Protein AF-A0AAD7Z7R5-F1 (afdb_monomer)

pLDDT: mean 92.64, std 4.59, range [73.12, 98.31]

Nearest PDB structures (foldseek):
  2frx-assembly2_B  TM=9.254E-01  e=7.261E-11  Escherichia coli
  5w7k-assembly2_B  TM=8.019E-01  e=1.483E-04  Penicillium oxalicum
  7vs4-assembly1_A  TM=6.574E-01  e=4.581E-05  Aquipseudomonas alcaligenes
  7vru-assembly1_A  TM=6.447E-01  e=6.639E-05  Aquipseudomonas alcaligenes
  7vs4-assembly1_B  TM=6.130E-01  e=2.286E-04  Aquipseudomonas alcaligenes

InterPro domains:
  IPR001678 SAM-dependent methyltransferase RsmB-F/NOP2-type domain [PS51686] (1-252)
  IPR018314 RsmB/NOL1/NOP2-like, conserved site [PS01153] (92-103)
  IPR023267 RNA (C5-cytosine) methyltransferase [PR02008] (11-21)
  IPR023267 RNA (C5-cytosine) methyltransferase [PR02008] (93-105)
  IPR023267 RNA (C5-cytosine) methyltransferase [PR02008] (143-159)
  IPR023267 RNA (C5-cytosine) methyltransferase [PR02008] (241-252)
  IPR023267 RNA (C5-cytosine) methyltransferase [PTHR22808] (1-251)
  IPR029063 S-adenosyl-L-methionine-dependent methyltransferase superfamily [G3DSA:3.40.50.150] (1-252)
  IPR029063 S-adenosyl-L-methionine-dependent methyltransferase superfamily [SSF53335] (1-251)
  IPR049560 SAM-dependent methyltransferase RsmB-F/NOP2-type, catalytic core [PF01189] (2-177)

Organism: Diploptera punctata (NCBI:txid6984)

Solvent-accessible surface area (backbone atoms only — not comparable to full-atom values): 14104 Å² total; per-residue (Å²): 121,77,79,70,46,34,65,41,36,32,37,30,44,41,26,58,81,26,69,66,53,50,52,57,51,53,41,28,51,69,54,84,96,53,84,51,83,19,36,39,39,36,19,20,68,47,66,73,44,42,52,46,30,52,56,55,48,60,74,69,69,59,90,44,63,45,82,46,75,40,55,43,56,72,55,76,86,48,76,42,70,44,96,87,69,48,80,39,77,59,57,22,43,30,32,37,36,47,42,86,56,72,35,69,19,33,36,92,84,40,60,69,48,66,81,67,63,54,48,48,58,36,41,63,36,26,64,55,46,37,36,27,50,50,41,47,56,71,40,39,37,93,92,40,44,73,47,73,35,34,39,29,74,52,53,48,63,40,52,23,32,52,50,45,49,48,61,77,43,76,67,80,56,79,77,68,82,51,71,90,69,44,84,88,67,70,64,45,64,30,63,60,71,69,60,53,45,43,75,87,70,52,63,42,96,48,66,88,75,50,54,76,91,44,48,84,51,54,51,74,68,47,51,54,56,54,74,68,52,31,58,76,57,43,38,54,57,41,55,32,33,52,32,89,75,75,80,51,59,19,31,55

Structure (mmCIF, N/CA/C/O backbone):
data_AF-A0AAD7Z7R5-F1
#
_entry.id   AF-A0AAD7Z7R5-F1
#
loop_
_atom_site.group_PDB
_atom_site.id
_atom_site.type_symbol
_atom_site.label_atom_id
_atom_site.label_alt_id
_atom_site.label_comp_id
_atom_site.label_asym_id
_atom_site.label_entity_id
_atom_site.label_seq_id
_atom_site.pdbx_PDB_ins_code
_atom_site.Cartn_x
_atom_site.Cartn_y
_atom_site.Cartn_z
_atom_site.occupancy
_atom_site.B_iso_or_equiv
_atom_site.auth_seq_id
_atom_site.auth_comp_id
_atom_site.auth_asym_id
_atom_site.auth_atom_id
_atom_site.pdbx_PDB_model_num
ATOM 1 N N . MET A 1 1 ? -13.741 -5.100 2.511 1.00 82.88 1 MET A N 1
ATOM 2 C CA . MET A 1 1 ? -12.326 -5.525 2.420 1.00 82.88 1 MET A CA 1
ATOM 3 C C . MET A 1 1 ? -11.652 -5.637 3.790 1.00 82.88 1 MET A C 1
ATOM 5 O O . MET A 1 1 ? -11.378 -6.759 4.200 1.00 82.88 1 MET A O 1
ATOM 9 N N . LEU A 1 2 ? -11.407 -4.542 4.533 1.00 87.38 2 LEU A N 1
ATOM 10 C CA . LEU A 1 2 ? -10.751 -4.640 5.854 1.00 87.38 2 LEU A CA 1
ATOM 11 C C . LEU A 1 2 ? -11.601 -5.356 6.918 1.00 87.38 2 LEU A C 1
ATOM 13 O O . LEU A 1 2 ? -11.023 -5.992 7.788 1.00 87.38 2 LEU A O 1
ATOM 17 N N . ASP A 1 3 ? -12.939 -5.325 6.833 1.00 91.19 3 ASP A N 1
ATOM 18 C CA . ASP A 1 3 ? -13.851 -5.999 7.784 1.00 91.19 3 ASP A CA 1
ATOM 19 C C . ASP A 1 3 ? -13.481 -5.696 9.249 1.00 91.19 3 ASP A C 1
ATOM 21 O O . ASP A 1 3 ? -12.996 -6.544 10.010 1.00 91.19 3 ASP A O 1
ATOM 25 N N . ILE A 1 4 ? -13.606 -4.414 9.590 1.00 93.69 4 ILE A N 1
ATOM 26 C CA . ILE A 1 4 ? -13.257 -3.858 10.896 1.00 93.69 4 ILE A CA 1
ATOM 27 C C . ILE A 1 4 ? -14.379 -4.178 11.882 1.00 93.69 4 ILE A C 1
ATOM 29 O O . ILE A 1 4 ? -15.554 -4.185 11.520 1.00 93.69 4 ILE A O 1
ATOM 33 N N . LYS A 1 5 ? -13.996 -4.474 13.124 1.00 94.00 5 LYS A N 1
ATOM 34 C CA . LYS A 1 5 ? -14.892 -4.763 14.242 1.00 94.00 5 LYS A CA 1
ATOM 35 C C . LYS A 1 5 ? -14.519 -3.847 15.405 1.00 94.00 5 LYS A C 1
ATOM 37 O O . LYS A 1 5 ? -13.335 -3.525 15.515 1.00 94.00 5 LYS A O 1
ATOM 42 N N . PRO A 1 6 ? -15.456 -3.501 16.304 1.00 93.00 6 PRO A N 1
ATOM 43 C CA . PRO A 1 6 ? -15.219 -2.534 17.384 1.00 93.00 6 PRO A CA 1
ATOM 44 C C . PRO A 1 6 ? -14.038 -2.843 18.315 1.00 93.00 6 PRO A C 1
ATOM 46 O O . PRO A 1 6 ? -13.513 -1.945 18.962 1.00 93.00 6 PRO A O 1
ATOM 49 N N . HIS A 1 7 ? -13.597 -4.101 18.393 1.00 93.44 7 HIS A N 1
ATOM 50 C CA . HIS A 1 7 ? -12.478 -4.526 19.236 1.00 93.44 7 HIS A CA 1
ATOM 51 C C . HIS A 1 7 ? -11.120 -4.561 18.521 1.00 93.44 7 HIS A C 1
ATOM 53 O O . HIS A 1 7 ? -10.107 -4.805 19.173 1.00 93.44 7 HIS A O 1
ATOM 59 N N . HIS A 1 8 ? -11.077 -4.350 17.202 1.00 96.56 8 HIS A N 1
ATOM 60 C CA . HIS A 1 8 ? -9.831 -4.432 16.446 1.00 96.56 8 HIS A CA 1
ATOM 61 C C . HIS A 1 8 ? -8.908 -3.250 16.737 1.00 96.56 8 HIS A C 1
ATOM 63 O O . HIS A 1 8 ? -9.323 -2.091 16.779 1.00 96.56 8 HIS A O 1
ATOM 69 N N . LYS A 1 9 ? -7.616 -3.556 16.831 1.00 96.88 9 LYS A N 1
ATOM 70 C CA . LYS A 1 9 ? -6.535 -2.574 16.772 1.00 96.88 9 LYS A CA 1
ATOM 71 C C . LYS A 1 9 ? -6.183 -2.339 15.310 1.00 96.88 9 LYS A C 1
ATOM 73 O O . LYS A 1 9 ? -5.760 -3.272 14.621 1.00 96.88 9 LYS A O 1
ATOM 78 N N . VAL A 1 10 ? -6.362 -1.112 14.838 1.00 97.75 10 VAL A N 1
ATOM 79 C CA . VAL A 1 10 ? -6.183 -0.741 13.431 1.00 97.75 10 VAL A CA 1
ATOM 80 C C . VAL A 1 10 ? -5.002 0.213 13.288 1.00 97.75 10 VAL A C 1
ATOM 82 O O . VAL A 1 10 ? -4.867 1.152 14.068 1.00 97.75 10 VAL A O 1
ATOM 85 N N . LEU A 1 11 ? -4.155 -0.013 12.289 1.00 97.81 11 LEU A N 1
ATOM 86 C CA . LEU A 1 11 ? -3.058 0.884 11.926 1.00 97.81 11 LEU A CA 1
ATOM 87 C C . LEU A 1 11 ? -3.268 1.418 10.513 1.00 97.81 11 LEU A C 1
ATOM 89 O O . LEU A 1 11 ? -3.388 0.640 9.573 1.00 97.81 11 LEU A O 1
ATOM 93 N N . ASP A 1 12 ? -3.277 2.735 10.368 1.00 97.38 12 ASP A N 1
ATOM 94 C CA . ASP A 1 12 ? -3.247 3.439 9.093 1.00 97.38 12 ASP A CA 1
ATOM 95 C C . ASP A 1 12 ? -1.845 4.031 8.902 1.00 97.38 12 ASP A C 1
ATOM 97 O O . ASP A 1 12 ? -1.445 4.957 9.611 1.00 97.38 12 ASP A O 1
ATOM 101 N N . MET A 1 13 ? -1.065 3.433 7.998 1.00 96.88 13 MET A N 1
ATOM 102 C CA . MET A 1 13 ? 0.367 3.720 7.842 1.00 96.88 13 MET A CA 1
ATOM 103 C C . MET A 1 13 ? 0.636 5.104 7.238 1.00 96.88 13 MET A C 1
ATOM 105 O O . MET A 1 13 ? 1.703 5.675 7.476 1.00 96.88 13 MET A O 1
ATOM 109 N N . CYS A 1 14 ? -0.290 5.608 6.419 1.00 94.75 14 CYS A N 1
ATOM 110 C CA . CYS A 1 14 ? -0.151 6.820 5.607 1.00 94.75 14 CYS A CA 1
ATOM 111 C C . CYS A 1 14 ? -1.511 7.534 5.534 1.00 94.75 14 CYS A C 1
ATOM 113 O O . CYS A 1 14 ? -2.183 7.552 4.507 1.00 94.75 14 CYS A O 1
ATOM 115 N N . ALA A 1 15 ? -1.932 8.085 6.666 1.00 91.12 15 ALA A N 1
ATOM 116 C CA . ALA A 1 15 ? -3.321 8.417 6.941 1.00 91.12 15 ALA A CA 1
ATOM 117 C C . ALA A 1 15 ? -3.831 9.700 6.269 1.00 91.12 15 ALA A C 1
ATOM 119 O O . ALA A 1 15 ? -5.029 9.823 5.990 1.00 91.12 15 ALA A O 1
ATOM 120 N N . ALA A 1 16 ? -2.988 10.712 6.035 1.00 83.62 16 ALA A N 1
ATOM 121 C CA . ALA A 1 16 ? -3.506 12.000 5.587 1.00 83.62 16 ALA A CA 1
ATOM 122 C C . ALA A 1 16 ? -3.958 11.959 4.116 1.00 83.62 16 ALA A C 1
ATOM 124 O O . ALA A 1 16 ? -3.288 11.346 3.287 1.00 83.62 16 ALA A O 1
ATOM 125 N N . PRO A 1 17 ? -5.049 12.659 3.748 1.00 80.31 17 PRO A N 1
ATOM 126 C CA . PRO A 1 17 ? -5.736 13.718 4.503 1.00 80.31 17 PRO A CA 1
ATOM 127 C C . PRO A 1 17 ? -6.739 13.245 5.575 1.00 80.31 17 PRO A C 1
ATOM 129 O O . PRO A 1 17 ? -7.369 14.088 6.212 1.00 80.31 17 PRO A O 1
ATOM 132 N N . GLY A 1 18 ? -6.898 11.934 5.790 1.00 85.06 18 GLY A N 1
ATOM 133 C CA . GLY A 1 18 ? -7.684 11.362 6.892 1.00 85.06 18 GLY A CA 1
ATOM 134 C C . GLY A 1 18 ? -9.059 10.833 6.518 1.00 85.06 18 GLY A C 1
ATOM 135 O O . GLY A 1 18 ? -9.787 10.384 7.396 1.00 85.06 18 GLY A O 1
ATOM 136 N N . SER A 1 19 ? -9.447 10.867 5.241 1.00 88.56 19 SER A N 1
ATOM 137 C CA . SER A 1 19 ? -10.763 10.371 4.817 1.00 88.56 19 SER A CA 1
ATOM 138 C C . SER A 1 19 ? -10.916 8.866 5.037 1.00 88.56 19 SER A C 1
ATOM 140 O O . SER A 1 19 ? -11.959 8.425 5.511 1.00 88.56 19 SER A O 1
ATOM 142 N N . LYS A 1 20 ? -9.871 8.081 4.748 1.00 92.25 20 LYS A N 1
ATOM 143 C CA . LYS A 1 20 ? -9.867 6.640 5.028 1.00 92.25 20 LYS A CA 1
ATOM 144 C C . LYS A 1 20 ? -9.863 6.392 6.530 1.00 92.25 20 LYS A C 1
ATOM 146 O O . LYS A 1 20 ? -10.706 5.647 7.008 1.00 92.25 20 LYS A O 1
ATOM 151 N N . THR A 1 21 ? -9.014 7.094 7.280 1.00 92.31 21 THR A N 1
ATOM 152 C CA . THR A 1 21 ? -8.982 7.033 8.747 1.00 92.31 21 THR A CA 1
ATOM 153 C C . THR A 1 21 ? -10.347 7.320 9.377 1.00 92.31 21 THR A C 1
ATOM 155 O O . THR A 1 21 ? -10.758 6.608 10.289 1.00 92.31 21 THR A O 1
ATOM 158 N N . ALA A 1 22 ? -11.082 8.316 8.871 1.00 91.62 22 ALA A N 1
ATOM 159 C CA . ALA A 1 22 ? -12.435 8.625 9.324 1.00 91.62 22 ALA A CA 1
ATOM 160 C C . ALA A 1 22 ? -13.391 7.441 9.118 1.00 91.62 22 ALA A C 1
ATOM 162 O O . ALA A 1 22 ? -14.076 7.049 10.058 1.00 91.62 22 ALA A O 1
ATOM 163 N N . GLN A 1 23 ? -13.356 6.805 7.943 1.00 92.25 23 GLN A N 1
ATOM 164 C CA . GLN A 1 23 ? -14.133 5.589 7.680 1.00 92.25 23 GLN A CA 1
ATOM 165 C C . GLN A 1 23 ? -13.733 4.438 8.616 1.00 92.25 23 GLN A C 1
ATOM 167 O O . GLN A 1 23 ? -14.600 3.723 9.109 1.00 92.25 23 GLN A O 1
ATOM 172 N N . LEU A 1 24 ? -12.435 4.256 8.910 1.00 93.19 24 LEU A N 1
ATOM 173 C CA . LEU A 1 24 ? -11.977 3.235 9.870 1.00 93.19 24 LEU A CA 1
ATOM 174 C C . LEU A 1 24 ? -12.601 3.456 11.257 1.00 93.19 24 LEU A C 1
ATOM 176 O O . LEU A 1 24 ? -13.024 2.495 11.899 1.00 93.19 24 LEU A O 1
ATOM 180 N N . ILE A 1 25 ? -12.674 4.714 11.702 1.00 92.06 25 ILE A N 1
ATOM 181 C CA . ILE A 1 25 ? -13.286 5.095 12.980 1.00 92.06 25 ILE A CA 1
ATOM 182 C C . ILE A 1 25 ? -14.794 4.846 12.945 1.00 92.06 25 ILE A C 1
ATOM 184 O O . ILE A 1 25 ? -15.315 4.234 13.871 1.00 92.06 25 ILE A O 1
ATOM 188 N N . GLU A 1 26 ? -15.488 5.243 11.878 1.00 90.94 26 GLU A N 1
ATOM 189 C CA . GLU A 1 26 ? -16.921 4.960 11.708 1.00 90.94 26 GLU A CA 1
ATOM 190 C C . GLU A 1 26 ? -17.216 3.456 11.821 1.00 90.94 26 GLU A C 1
ATOM 192 O O . GLU A 1 26 ? -18.130 3.059 12.540 1.00 90.94 26 GLU A O 1
ATOM 197 N N . PHE A 1 27 ? -16.39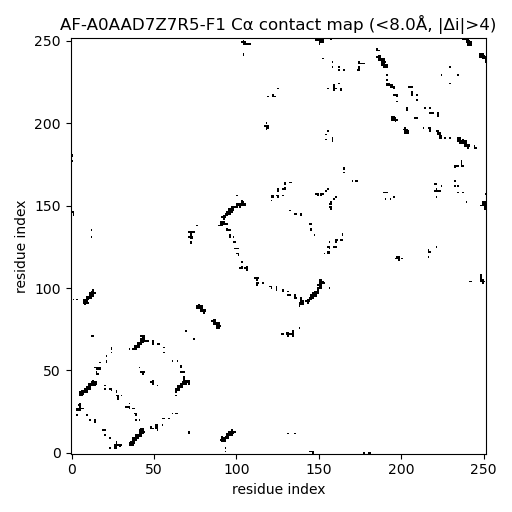0 2.597 11.210 1.00 91.69 27 PHE A N 1
ATOM 198 C CA . PHE A 1 27 ? -16.544 1.145 11.342 1.00 91.69 27 PHE A CA 1
ATOM 199 C C . PHE A 1 27 ? -16.256 0.614 12.755 1.00 91.69 27 PHE A C 1
ATOM 201 O O . PHE A 1 27 ? -16.856 -0.384 13.156 1.00 91.69 27 PHE A O 1
ATOM 208 N N . LEU A 1 28 ? -15.356 1.242 13.522 1.00 91.56 28 LEU A N 1
ATOM 209 C CA . LEU A 1 28 ? -15.145 0.877 14.930 1.00 91.56 28 LEU A CA 1
ATOM 210 C C . LEU A 1 28 ? -16.359 1.220 15.799 1.00 91.56 28 LEU A C 1
ATOM 212 O O . LEU A 1 28 ? -16.647 0.482 16.736 1.00 91.56 28 LEU A O 1
ATOM 216 N N . HIS A 1 29 ? -17.075 2.298 15.475 1.00 89.19 29 HIS A N 1
ATOM 217 C CA . HIS A 1 29 ? -18.283 2.753 16.178 1.00 89.19 29 HIS A CA 1
ATOM 218 C C . HIS A 1 29 ? -19.580 2.138 15.631 1.00 89.19 29 HIS A C 1
ATOM 220 O O . HIS A 1 29 ? -20.660 2.632 15.923 1.00 89.19 29 HIS A O 1
ATOM 226 N N . ALA A 1 30 ? -19.505 1.045 14.866 1.00 86.06 30 ALA A N 1
ATOM 227 C CA . ALA A 1 30 ? -20.688 0.412 14.275 1.00 86.06 30 ALA A CA 1
ATOM 228 C C . ALA A 1 30 ? -21.712 -0.125 15.305 1.00 86.06 30 ALA A C 1
ATOM 230 O O . ALA A 1 30 ? -22.846 -0.420 14.934 1.00 86.06 30 ALA A O 1
ATOM 231 N N . GLU A 1 31 ? -21.327 -0.285 16.577 1.00 83.69 31 GLU A N 1
ATOM 232 C CA . GLU A 1 31 ? -22.229 -0.654 17.674 1.00 83.69 31 GLU A CA 1
ATOM 233 C C . GLU A 1 31 ? -22.668 0.591 18.460 1.00 83.69 31 GLU A C 1
ATOM 235 O O . GLU A 1 31 ? -21.895 1.153 19.238 1.00 83.69 31 GLU A O 1
ATOM 240 N N . ASP A 1 32 ? -23.929 0.997 18.288 1.00 73.81 32 ASP A N 1
ATOM 241 C CA . ASP A 1 32 ? -24.483 2.186 18.941 1.00 73.81 32 ASP A CA 1
ATOM 242 C C . ASP A 1 32 ? -24.435 2.105 20.478 1.00 73.81 32 ASP A C 1
ATOM 244 O O . ASP A 1 32 ? -24.819 1.113 21.106 1.00 73.81 32 ASP A O 1
ATOM 248 N N . GLY A 1 33 ? -24.006 3.207 21.101 1.00 73.12 33 GLY A N 1
ATOM 249 C CA . GLY A 1 33 ? -24.089 3.415 22.550 1.00 73.12 33 GLY A CA 1
ATOM 250 C C . GLY A 1 33 ? -22.979 2.771 23.386 1.00 73.12 33 GLY A C 1
ATOM 251 O O . GLY A 1 33 ? -23.017 2.881 24.614 1.00 73.12 33 GLY A O 1
ATOM 252 N N . LYS A 1 34 ? -21.977 2.134 22.766 1.00 80.69 34 LYS A N 1
ATOM 253 C CA . LYS A 1 34 ? -20.799 1.599 23.467 1.00 80.69 34 LYS A CA 1
ATOM 254 C C . LYS A 1 34 ? -19.521 2.245 22.958 1.00 80.69 34 LYS A C 1
ATOM 256 O O . LYS A 1 34 ? -19.324 2.400 21.761 1.00 80.69 34 LYS A O 1
ATOM 261 N N . VAL A 1 35 ? -18.619 2.575 23.880 1.00 83.38 35 VAL A N 1
ATOM 262 C CA . VAL A 1 35 ? -17.261 2.982 23.511 1.00 83.38 35 VAL A CA 1
ATOM 263 C C . VAL A 1 35 ? -16.519 1.741 22.994 1.00 83.38 35 VAL A C 1
ATOM 265 O O . VAL A 1 35 ? -16.455 0.747 23.724 1.00 83.38 35 VAL A O 1
ATOM 268 N N . PRO A 1 36 ? -15.969 1.763 21.766 1.00 88.50 36 PRO A N 1
ATOM 269 C CA . PRO A 1 36 ? -15.203 0.648 21.223 1.00 88.50 36 PRO A CA 1
ATOM 270 C C . PRO A 1 36 ? -13.994 0.320 22.101 1.00 88.50 36 PRO A C 1
ATOM 272 O O . PRO A 1 36 ? -13.333 1.214 22.629 1.00 88.50 36 PRO A O 1
ATOM 275 N N . THR A 1 37 ? -13.675 -0.967 22.235 1.00 91.00 37 THR A N 1
ATOM 276 C CA . THR A 1 37 ? -12.460 -1.411 22.941 1.00 91.00 37 THR A CA 1
ATOM 277 C C . THR A 1 37 ? -11.214 -1.335 22.058 1.00 91.00 37 THR A C 1
ATOM 279 O O . THR A 1 37 ? -10.095 -1.373 22.565 1.00 91.00 37 THR A O 1
ATOM 282 N N . GLY A 1 38 ? -11.404 -1.283 20.739 1.00 93.75 38 GLY A N 1
ATOM 283 C CA . GLY A 1 38 ? -10.358 -1.086 19.746 1.00 93.75 38 GLY A CA 1
ATOM 284 C C . GLY A 1 38 ? -10.010 0.387 19.538 1.00 93.75 38 GLY A C 1
ATOM 285 O O . GLY A 1 38 ? -10.627 1.294 20.098 1.00 93.75 38 GLY A O 1
ATOM 286 N N . PHE A 1 39 ? -9.004 0.625 18.703 1.00 94.94 39 PHE A N 1
ATOM 287 C CA . PHE A 1 39 ? -8.534 1.966 18.364 1.00 94.94 39 PHE A CA 1
ATOM 288 C C . PHE A 1 39 ? -7.870 1.992 16.988 1.00 94.94 39 PHE A C 1
ATOM 290 O O . PHE A 1 39 ? -7.446 0.957 16.469 1.00 94.94 39 PHE A O 1
ATOM 297 N N . VAL A 1 40 ? -7.749 3.193 16.421 1.00 96.56 40 VAL A N 1
ATOM 298 C CA . VAL A 1 40 ? -6.988 3.471 15.200 1.00 96.56 40 VAL A CA 1
ATOM 299 C C . VAL A 1 40 ? -5.728 4.248 15.557 1.00 96.56 40 VAL A C 1
ATOM 301 O O . VAL A 1 40 ? -5.808 5.301 16.187 1.00 96.56 40 VAL A O 1
ATOM 304 N N . ILE A 1 41 ? -4.567 3.768 15.117 1.00 96.38 41 ILE A N 1
ATOM 305 C CA . ILE A 1 41 ? -3.357 4.590 15.031 1.00 96.38 41 ILE A CA 1
ATOM 306 C C . ILE A 1 41 ? -3.251 5.121 13.608 1.00 96.38 41 ILE A C 1
ATOM 308 O O . ILE A 1 41 ? -3.132 4.343 12.667 1.00 96.38 41 ILE A O 1
ATOM 312 N N . ALA A 1 42 ? -3.304 6.439 13.460 1.00 96.38 42 ALA A N 1
ATOM 313 C CA . ALA A 1 42 ? -3.185 7.147 12.197 1.00 96.38 42 ALA A CA 1
ATOM 314 C C . ALA A 1 42 ? -1.804 7.796 12.096 1.00 96.38 42 ALA A C 1
ATOM 316 O O . ALA A 1 42 ? -1.482 8.709 12.859 1.00 96.38 42 ALA A O 1
ATOM 317 N N . ASN A 1 43 ? -0.989 7.324 11.160 1.00 96.31 43 ASN A N 1
ATOM 318 C CA . ASN A 1 43 ? 0.379 7.782 10.978 1.00 96.31 43 ASN A CA 1
ATOM 319 C C . ASN A 1 43 ? 0.536 8.591 9.692 1.00 96.31 43 ASN A C 1
ATOM 321 O O . ASN A 1 43 ? 0.033 8.194 8.646 1.00 96.31 43 ASN A O 1
ATOM 325 N N . ASP A 1 44 ? 1.292 9.682 9.740 1.00 94.88 44 ASP A N 1
ATOM 326 C CA . ASP A 1 44 ? 1.776 10.356 8.533 1.00 94.88 44 ASP A CA 1
ATOM 327 C C . ASP A 1 44 ? 3.204 10.864 8.749 1.00 94.88 44 ASP A C 1
ATOM 329 O O . ASP A 1 44 ? 3.593 11.181 9.871 1.00 94.88 44 ASP A O 1
ATOM 333 N N . VAL A 1 45 ? 4.001 10.939 7.686 1.00 94.44 45 VAL A N 1
ATOM 334 C CA . VAL A 1 45 ? 5.385 11.430 7.771 1.00 94.44 45 VAL A CA 1
ATOM 335 C C . VAL A 1 45 ? 5.440 12.959 7.827 1.00 94.44 45 VAL A C 1
ATOM 337 O O . VAL A 1 45 ? 6.353 13.530 8.423 1.00 94.44 45 VAL A O 1
ATOM 340 N N . ASP A 1 46 ? 4.445 13.641 7.257 1.00 92.62 46 ASP A N 1
ATOM 341 C CA . ASP A 1 46 ? 4.394 15.098 7.194 1.00 92.62 46 ASP A CA 1
ATOM 342 C C . ASP A 1 46 ? 3.626 15.669 8.393 1.00 92.62 46 ASP A C 1
ATOM 344 O O . ASP A 1 46 ? 2.433 15.429 8.595 1.00 92.62 46 ASP A O 1
ATOM 348 N N . ASN A 1 47 ? 4.322 16.488 9.177 1.00 91.38 47 ASN A N 1
ATOM 349 C CA . ASN A 1 47 ? 3.780 17.093 10.385 1.00 91.38 47 ASN A CA 1
ATOM 350 C C . ASN A 1 47 ? 2.579 18.024 10.104 1.00 91.38 47 ASN A C 1
ATOM 352 O O . ASN A 1 47 ? 1.591 18.003 10.841 1.00 91.38 47 ASN A O 1
ATOM 356 N N . ASN A 1 48 ? 2.604 18.780 8.999 1.00 89.75 48 ASN A N 1
ATOM 357 C CA . ASN A 1 48 ? 1.488 19.639 8.585 1.00 89.75 48 ASN A CA 1
ATOM 358 C C . ASN A 1 48 ? 0.250 18.804 8.253 1.00 89.75 48 ASN A C 1
ATOM 360 O O . ASN A 1 48 ? -0.877 19.155 8.614 1.00 89.75 48 ASN A O 1
ATOM 364 N N . ARG A 1 49 ? 0.463 17.654 7.609 1.00 89.50 49 ARG A N 1
ATOM 365 C CA . ARG A 1 49 ? -0.602 16.697 7.296 1.00 89.50 49 ARG A CA 1
ATOM 366 C C . ARG A 1 49 ? -1.152 16.022 8.558 1.00 89.50 49 ARG A C 1
ATOM 368 O O . ARG A 1 49 ? -2.365 15.822 8.644 1.00 89.50 49 ARG A O 1
ATOM 375 N N . CYS A 1 50 ? -0.326 15.775 9.578 1.00 89.06 50 CYS A N 1
ATOM 376 C CA . CYS A 1 50 ? -0.801 15.338 10.897 1.00 89.06 50 CYS A CA 1
ATOM 377 C C . CYS A 1 50 ? -1.737 16.367 11.556 1.00 89.06 50 CYS A C 1
ATOM 379 O O . CYS A 1 50 ? -2.749 15.975 12.135 1.00 89.06 50 CYS A O 1
ATOM 381 N N . TYR A 1 51 ? -1.484 17.676 11.430 1.00 87.38 51 TYR A N 1
ATOM 382 C CA . TYR A 1 51 ? -2.426 18.688 11.940 1.00 87.38 51 TYR A CA 1
ATOM 383 C C . TYR A 1 51 ? -3.792 18.621 11.247 1.00 87.38 51 TYR A C 1
ATOM 385 O O . TYR A 1 51 ? -4.826 18.780 11.902 1.00 87.38 51 TYR A O 1
ATOM 393 N N . MET A 1 52 ? -3.820 18.327 9.942 1.00 87.44 52 MET A N 1
ATOM 394 C CA . MET A 1 52 ? -5.080 18.088 9.231 1.00 87.44 52 MET A CA 1
ATOM 395 C C . MET A 1 52 ? -5.813 16.863 9.791 1.00 87.44 52 MET A C 1
ATOM 397 O O . MET A 1 52 ? -7.022 16.939 10.015 1.00 87.44 52 MET A O 1
ATOM 401 N N . LEU A 1 53 ? -5.091 15.772 10.083 1.00 87.38 53 LEU A N 1
ATOM 402 C CA . LEU A 1 53 ? -5.655 14.586 10.741 1.00 87.38 53 LEU A CA 1
ATOM 403 C C . LEU A 1 53 ? -6.248 14.927 12.109 1.00 87.38 53 LEU A C 1
ATOM 405 O O . LEU A 1 53 ? -7.368 14.514 12.395 1.00 87.38 53 LEU A O 1
ATOM 409 N N . VAL A 1 54 ? -5.555 15.731 12.924 1.00 88.19 54 VAL A N 1
ATOM 410 C CA . VAL A 1 54 ? -6.060 16.185 14.234 1.00 88.19 54 VAL A CA 1
ATOM 411 C C . VAL A 1 54 ? -7.368 16.955 14.067 1.00 88.19 54 VAL A C 1
ATOM 413 O O . VAL A 1 54 ? -8.316 16.740 14.822 1.00 88.19 54 VAL A O 1
ATOM 416 N N . HIS A 1 55 ? -7.452 17.834 13.066 1.00 86.31 55 HIS A N 1
ATOM 417 C CA . HIS A 1 55 ? -8.676 18.581 12.794 1.00 86.31 55 HIS A CA 1
ATOM 418 C C . HIS A 1 55 ? -9.829 17.664 12.354 1.00 86.31 55 HIS A C 1
ATOM 420 O O . HIS A 1 55 ? -10.952 17.835 12.827 1.00 86.31 55 HIS A O 1
ATOM 426 N N . GLN A 1 56 ? -9.576 16.667 11.496 1.00 84.00 56 GLN A N 1
ATOM 427 C CA . GLN A 1 56 ? -10.610 15.695 11.111 1.00 84.00 56 GLN A CA 1
ATOM 428 C C . GLN A 1 56 ? -11.033 14.808 12.288 1.00 84.00 56 GLN A C 1
ATOM 430 O O . GLN A 1 56 ? -12.226 14.615 12.511 1.00 84.00 56 GLN A O 1
ATOM 435 N N . ALA A 1 57 ? -10.081 14.346 13.097 1.00 85.25 57 ALA A N 1
ATOM 436 C CA . ALA A 1 57 ? -10.341 13.546 14.289 1.00 85.25 57 ALA A CA 1
ATOM 437 C C . ALA A 1 57 ? -11.212 14.293 15.312 1.00 85.25 57 ALA A C 1
ATOM 439 O O . ALA A 1 57 ? -12.162 13.723 15.847 1.00 85.25 57 ALA A O 1
ATOM 440 N N . LYS A 1 58 ? -10.957 15.595 15.523 1.00 85.88 58 LYS A N 1
ATOM 441 C CA . LYS A 1 58 ? -11.786 16.453 16.388 1.00 85.88 58 LYS A CA 1
ATOM 442 C C . LYS A 1 58 ? -13.243 16.526 15.931 1.00 85.88 58 LYS A C 1
ATOM 444 O O . LYS A 1 58 ? -14.128 16.589 16.774 1.00 85.88 58 LYS A O 1
ATOM 449 N N . ARG A 1 59 ? -13.504 16.497 14.620 1.00 84.81 59 ARG A N 1
ATOM 450 C CA . ARG A 1 59 ? -14.875 16.527 14.077 1.00 84.81 59 ARG A CA 1
ATOM 451 C C . ARG A 1 59 ? -15.639 15.233 14.345 1.00 84.81 59 ARG A C 1
ATOM 453 O O . ARG A 1 59 ? -16.846 15.291 14.535 1.00 84.81 59 ARG A O 1
ATOM 460 N N . LEU A 1 60 ? -14.940 14.097 14.374 1.00 82.44 60 LEU A N 1
ATOM 461 C CA . LEU A 1 60 ? -15.519 12.789 14.703 1.00 82.44 60 LEU A CA 1
ATOM 462 C C . LEU A 1 60 ? -15.735 12.609 16.213 1.00 82.44 60 LEU A C 1
ATOM 464 O O . LEU A 1 60 ? -16.498 11.740 16.617 1.00 82.44 60 LEU A O 1
ATOM 468 N N . ASN A 1 61 ? -15.053 13.415 17.038 1.00 81.94 61 ASN A N 1
ATOM 469 C CA . ASN A 1 61 ? -15.116 13.402 18.503 1.00 81.94 61 ASN A CA 1
ATOM 470 C C . ASN A 1 61 ? -14.951 11.996 19.117 1.00 81.94 61 ASN A C 1
ATOM 472 O O . ASN A 1 61 ? -15.569 11.657 20.126 1.00 81.94 61 ASN A O 1
ATOM 476 N N . SER A 1 62 ? -14.123 11.163 18.480 1.00 81.94 62 SER A N 1
ATOM 477 C CA . SER A 1 62 ? -13.900 9.781 18.889 1.00 81.94 62 SER A CA 1
ATOM 478 C C . SER A 1 62 ? -12.721 9.674 19.861 1.00 81.94 62 SER A C 1
ATOM 480 O O . SER A 1 62 ? -11.638 10.165 19.537 1.00 81.94 62 SER A O 1
ATOM 482 N N . PRO A 1 63 ? -12.866 8.984 21.008 1.00 85.06 63 PRO A N 1
ATOM 483 C CA . PRO A 1 63 ? -11.751 8.734 21.922 1.00 85.06 63 PRO A CA 1
ATOM 484 C C . PRO A 1 63 ? -10.798 7.628 21.428 1.00 85.06 63 PRO A C 1
ATOM 486 O O . PRO A 1 63 ? -9.773 7.380 22.055 1.00 85.06 63 PRO A O 1
ATOM 489 N N . CYS A 1 64 ? -11.118 6.953 20.318 1.00 90.44 64 CYS A N 1
ATOM 490 C CA . CYS A 1 64 ? -10.440 5.739 19.853 1.00 90.44 64 CYS A CA 1
ATOM 491 C C . CYS A 1 64 ? -9.398 6.006 18.749 1.00 90.44 64 CYS A C 1
ATOM 493 O O . CYS A 1 64 ? -9.173 5.139 17.904 1.00 90.44 64 CYS A O 1
ATOM 495 N N . ILE A 1 65 ? -8.787 7.194 18.708 1.00 93.38 65 ILE A N 1
ATOM 496 C CA . ILE A 1 65 ? -7.786 7.563 17.695 1.00 93.38 65 ILE A CA 1
ATOM 497 C C . ILE A 1 65 ? -6.497 8.077 18.341 1.00 93.38 65 ILE A C 1
ATOM 499 O O . ILE A 1 65 ? -6.518 8.929 19.227 1.00 93.38 65 ILE A O 1
ATOM 503 N N . ILE A 1 66 ? -5.363 7.583 17.851 1.00 94.12 66 ILE A N 1
ATOM 504 C CA . ILE A 1 66 ? -4.021 8.066 18.178 1.00 94.12 66 ILE A CA 1
ATOM 505 C C . ILE A 1 66 ? -3.385 8.543 16.877 1.00 94.12 66 ILE A C 1
ATOM 507 O O . ILE A 1 66 ? -3.396 7.818 15.888 1.00 94.12 66 ILE A O 1
ATOM 511 N N . ILE A 1 67 ? -2.827 9.751 16.866 1.00 94.31 67 ILE A N 1
ATOM 512 C CA . ILE A 1 67 ? -2.133 10.293 15.694 1.00 94.31 67 ILE A CA 1
ATOM 513 C C . ILE A 1 67 ? -0.633 10.283 15.970 1.00 94.31 67 ILE A C 1
ATOM 515 O O . ILE A 1 67 ? -0.191 10.809 16.992 1.00 94.31 67 ILE A O 1
ATOM 519 N N . THR A 1 68 ? 0.144 9.699 15.061 1.00 95.38 68 THR A N 1
ATOM 520 C CA . THR A 1 68 ? 1.609 9.645 15.143 1.00 95.38 68 THR A CA 1
ATOM 521 C C . THR A 1 68 ? 2.251 10.305 13.930 1.00 95.38 68 THR A C 1
ATOM 523 O O . THR A 1 68 ? 1.670 10.340 12.845 1.00 95.38 68 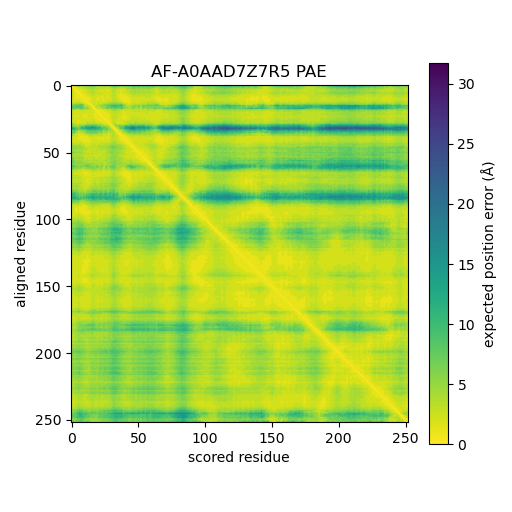THR A O 1
ATOM 526 N N . ASN A 1 69 ? 3.466 10.826 14.113 1.00 95.56 69 ASN A N 1
ATOM 527 C CA . ASN A 1 69 ? 4.258 11.413 13.038 1.00 95.56 69 ASN A CA 1
ATOM 528 C C . ASN A 1 69 ? 5.581 10.654 12.884 1.00 95.56 69 ASN A C 1
ATOM 530 O O . ASN A 1 69 ? 6.550 10.948 13.580 1.00 95.56 69 ASN A O 1
ATOM 534 N N . HIS A 1 70 ? 5.602 9.645 12.011 1.00 95.75 70 HIS A N 1
ATOM 535 C CA . HIS A 1 70 ? 6.776 8.809 11.753 1.00 95.75 70 HIS A CA 1
ATOM 536 C C . HIS A 1 70 ? 6.855 8.373 10.286 1.00 95.75 70 HIS A C 1
ATOM 538 O O . HIS A 1 70 ? 5.839 8.238 9.602 1.00 95.75 70 HIS A O 1
ATOM 544 N N . ASP A 1 71 ? 8.071 8.084 9.813 1.00 96.25 71 ASP A N 1
ATOM 545 C CA . ASP A 1 71 ? 8.266 7.390 8.540 1.00 96.25 71 ASP A CA 1
ATOM 546 C C . ASP A 1 71 ? 7.722 5.957 8.645 1.00 96.25 71 ASP A C 1
ATOM 548 O O . ASP A 1 71 ? 8.231 5.119 9.395 1.00 96.25 71 ASP A O 1
ATOM 552 N N . ALA A 1 72 ? 6.680 5.684 7.861 1.00 96.25 72 ALA A N 1
ATOM 553 C CA . ALA A 1 72 ? 5.983 4.408 7.804 1.00 96.25 72 ALA A CA 1
ATOM 554 C C . ALA A 1 72 ? 6.902 3.228 7.429 1.00 96.25 72 ALA A C 1
ATOM 556 O O . ALA A 1 72 ? 6.658 2.099 7.852 1.00 96.25 72 ALA A O 1
ATOM 557 N N . ALA A 1 73 ? 7.980 3.466 6.673 1.00 96.69 73 ALA A N 1
ATOM 558 C CA . ALA A 1 73 ? 8.917 2.415 6.274 1.00 96.69 73 ALA A CA 1
ATOM 559 C C . ALA A 1 73 ? 9.811 1.920 7.421 1.00 96.69 73 ALA A C 1
ATOM 561 O O . ALA A 1 73 ? 10.354 0.819 7.334 1.00 96.69 73 ALA A O 1
ATOM 562 N N . VAL A 1 74 ? 9.969 2.719 8.479 1.00 96.00 74 VAL A N 1
ATOM 563 C CA . VAL A 1 74 ? 10.828 2.421 9.641 1.00 96.00 74 VAL A CA 1
ATOM 564 C C . VAL A 1 74 ? 10.101 2.661 10.968 1.00 96.00 74 VAL A C 1
ATOM 566 O O . VAL A 1 74 ? 10.726 2.893 12.002 1.00 96.00 74 VAL A O 1
ATOM 569 N N . MET A 1 75 ? 8.768 2.600 10.949 1.00 94.81 75 MET A N 1
ATOM 570 C CA . MET A 1 75 ? 7.923 2.872 12.110 1.00 94.81 75 MET A CA 1
ATOM 571 C C . MET A 1 75 ? 8.289 1.944 13.279 1.00 94.81 75 MET A C 1
ATOM 573 O O . MET A 1 75 ? 8.329 0.731 13.076 1.00 94.81 75 MET A O 1
ATOM 577 N N . PRO A 1 76 ? 8.556 2.444 14.497 1.00 94.06 76 PRO A N 1
ATOM 578 C CA . PRO A 1 76 ? 9.010 1.602 15.603 1.00 94.06 76 PRO A CA 1
ATOM 579 C C . PRO A 1 76 ? 7.940 0.600 16.056 1.00 94.06 76 PRO A C 1
ATOM 581 O O . PRO A 1 76 ? 6.751 0.743 15.775 1.00 94.06 76 PRO A O 1
ATOM 584 N N . ASN A 1 77 ? 8.366 -0.450 16.762 1.00 93.19 77 ASN A N 1
ATOM 585 C CA . ASN A 1 77 ? 7.425 -1.338 17.440 1.00 93.19 77 ASN A CA 1
ATOM 586 C C . ASN A 1 77 ? 6.786 -0.596 18.618 1.00 93.19 77 ASN A C 1
ATOM 588 O O . ASN A 1 77 ? 7.485 0.051 19.395 1.00 93.19 77 ASN A O 1
ATOM 592 N N . PHE A 1 78 ? 5.478 -0.749 18.782 1.00 91.88 78 PHE A N 1
ATOM 593 C CA . PHE A 1 78 ? 4.780 -0.288 19.975 1.00 91.88 78 PHE A CA 1
ATOM 594 C C . PHE A 1 78 ? 4.878 -1.355 21.064 1.00 91.88 78 PHE A C 1
ATOM 596 O O . PHE A 1 78 ? 4.728 -2.547 20.785 1.00 91.88 78 PHE A O 1
ATOM 603 N N . THR A 1 79 ? 5.119 -0.938 22.300 1.00 91.44 79 THR A N 1
ATOM 604 C CA . THR A 1 79 ? 5.157 -1.821 23.467 1.00 91.44 79 THR A CA 1
ATOM 605 C C . THR A 1 79 ? 3.992 -1.502 24.390 1.00 91.44 79 THR A C 1
ATOM 607 O O . THR A 1 79 ? 3.649 -0.341 24.604 1.00 91.44 79 THR A O 1
ATOM 610 N N . VAL A 1 80 ? 3.355 -2.545 24.915 1.00 89.31 80 VAL A N 1
ATOM 611 C CA . VAL A 1 80 ? 2.258 -2.434 25.879 1.00 89.31 80 VAL A CA 1
ATOM 612 C C . VAL A 1 80 ? 2.560 -3.353 27.050 1.00 89.31 80 VAL A C 1
ATOM 614 O O . VAL A 1 80 ? 3.015 -4.483 26.868 1.00 89.31 80 VAL A O 1
ATOM 617 N N . THR A 1 81 ? 2.323 -2.859 28.258 1.00 90.25 81 THR A N 1
ATOM 618 C CA . THR A 1 81 ? 2.443 -3.651 29.480 1.00 90.25 81 THR A CA 1
ATOM 619 C C . THR A 1 81 ? 1.230 -4.564 29.597 1.00 90.25 81 THR A C 1
ATOM 621 O O . THR A 1 81 ? 0.098 -4.082 29.631 1.00 90.25 81 THR A O 1
ATOM 624 N N . ASP A 1 82 ? 1.465 -5.873 29.625 1.00 85.62 82 ASP A N 1
ATOM 625 C CA . ASP A 1 82 ? 0.398 -6.852 29.825 1.00 85.62 82 ASP A CA 1
ATOM 626 C C . ASP A 1 82 ? -0.073 -6.863 31.293 1.00 85.62 82 ASP A C 1
ATOM 628 O O . ASP A 1 82 ? 0.543 -6.244 32.166 1.00 85.62 82 ASP A O 1
ATOM 632 N N . LYS A 1 83 ? -1.160 -7.584 31.587 1.00 83.56 83 LYS A N 1
ATOM 633 C CA . LYS A 1 83 ? -1.734 -7.699 32.942 1.00 83.56 83 LYS A CA 1
ATOM 634 C C . LYS A 1 83 ? -0.733 -8.227 33.970 1.00 83.56 83 LYS A C 1
ATOM 636 O O . LYS A 1 83 ? -0.792 -7.827 35.129 1.00 83.56 83 LYS A O 1
ATOM 641 N N . ASP A 1 84 ? 0.206 -9.054 33.524 1.00 86.06 84 ASP A N 1
ATOM 642 C CA . ASP A 1 84 ? 1.257 -9.649 34.354 1.00 86.06 84 ASP A CA 1
ATOM 643 C C . ASP A 1 84 ? 2.466 -8.710 34.556 1.00 86.06 84 ASP A C 1
ATOM 645 O O . ASP A 1 84 ? 3.477 -9.094 35.140 1.00 86.06 84 ASP A O 1
ATOM 649 N N . GLY A 1 85 ? 2.394 -7.467 34.061 1.00 85.62 85 GLY A N 1
ATOM 650 C CA . GLY A 1 85 ? 3.457 -6.464 34.178 1.00 85.62 85 GLY A CA 1
ATOM 651 C C . GLY A 1 85 ? 4.598 -6.625 33.168 1.00 85.62 85 GLY A C 1
ATOM 652 O O . GLY A 1 85 ? 5.487 -5.775 33.107 1.00 85.62 85 GLY A O 1
ATOM 653 N N . SER A 1 86 ? 4.585 -7.680 32.348 1.00 89.38 86 SER A N 1
ATOM 654 C CA . SER A 1 86 ? 5.592 -7.907 31.311 1.00 89.38 86 SER A CA 1
ATOM 655 C C . SER A 1 86 ? 5.366 -7.014 30.084 1.00 89.38 86 SER A C 1
ATOM 657 O O . SER A 1 86 ? 4.223 -6.874 29.633 1.00 89.38 86 SER A O 1
ATOM 659 N N . PRO A 1 87 ? 6.427 -6.449 29.479 1.00 89.81 87 PRO A N 1
ATOM 660 C CA . PRO A 1 87 ? 6.306 -5.730 28.221 1.00 89.81 87 PRO A CA 1
ATOM 661 C C . PRO A 1 87 ? 6.028 -6.714 27.079 1.00 89.81 87 PRO A C 1
ATOM 663 O O . PRO A 1 87 ? 6.771 -7.671 26.866 1.00 89.81 87 PRO A O 1
ATOM 666 N N . SER A 1 88 ? 4.977 -6.446 26.314 1.00 90.69 88 SER A N 1
ATOM 667 C CA . SER A 1 88 ? 4.618 -7.189 25.108 1.00 90.69 88 SER A CA 1
ATOM 668 C C . SER A 1 88 ? 4.645 -6.265 23.892 1.00 90.69 88 SER A C 1
ATOM 670 O O . SER A 1 88 ? 4.441 -5.052 23.995 1.00 90.69 88 SER A O 1
ATOM 672 N N . MET A 1 89 ? 4.929 -6.823 22.716 1.00 92.38 89 MET A N 1
ATOM 673 C CA . MET A 1 89 ? 4.855 -6.068 21.468 1.00 92.38 89 MET A CA 1
ATOM 674 C C . MET A 1 89 ? 3.403 -5.949 21.012 1.00 92.38 89 MET A C 1
ATOM 676 O O . MET A 1 89 ? 2.735 -6.952 20.757 1.00 92.38 89 MET A O 1
ATOM 680 N N . LEU A 1 90 ? 2.936 -4.718 20.828 1.00 93.69 90 LEU A N 1
ATOM 681 C CA . LEU A 1 90 ? 1.629 -4.451 20.253 1.00 93.69 90 LEU A CA 1
ATOM 682 C C . LEU A 1 90 ? 1.647 -4.770 18.755 1.00 93.69 90 LEU A C 1
ATOM 684 O O . LEU A 1 90 ? 2.410 -4.199 17.974 1.00 93.69 90 LEU A O 1
ATOM 688 N N . LYS A 1 91 ? 0.759 -5.681 18.371 1.00 96.19 91 LYS A N 1
ATOM 689 C CA . LYS A 1 91 ? 0.428 -6.014 16.985 1.00 96.19 91 LYS A CA 1
ATOM 690 C C . LYS A 1 91 ? -1.000 -5.577 16.667 1.00 96.19 91 LYS A C 1
ATOM 692 O O . LYS A 1 91 ? -1.841 -5.505 17.573 1.00 96.19 91 LYS A O 1
ATOM 697 N N . PHE A 1 92 ? -1.262 -5.325 15.391 1.00 97.75 92 PHE A N 1
ATOM 698 C CA . PHE A 1 92 ? -2.533 -4.813 14.884 1.00 97.75 92 PHE A CA 1
ATOM 699 C C . PHE A 1 92 ? -3.334 -5.913 14.199 1.00 97.75 92 PHE A C 1
ATOM 701 O O . PHE A 1 92 ? -2.782 -6.732 13.471 1.00 97.75 92 PHE A O 1
ATOM 708 N N . ASP A 1 93 ? -4.646 -5.905 14.405 1.00 97.94 93 ASP A N 1
ATOM 709 C CA . ASP A 1 93 ? -5.561 -6.857 13.773 1.00 97.94 93 ASP A CA 1
ATOM 710 C C . ASP A 1 93 ? -5.842 -6.470 12.322 1.00 97.94 93 ASP A C 1
ATOM 712 O O . ASP A 1 93 ? -6.144 -7.327 11.482 1.00 97.94 93 ASP A O 1
ATOM 716 N N . ARG A 1 94 ? -5.767 -5.166 12.031 1.00 97.94 94 ARG A N 1
ATOM 717 C CA . ARG A 1 94 ? -5.982 -4.586 10.708 1.00 97.94 94 ARG A CA 1
ATOM 718 C C . ARG A 1 94 ? -4.922 -3.540 10.399 1.00 97.94 94 ARG A C 1
ATOM 720 O O . ARG A 1 94 ? -4.640 -2.687 11.235 1.00 97.94 94 ARG A O 1
ATOM 727 N N . VAL A 1 95 ? -4.380 -3.579 9.188 1.00 98.19 95 VAL A N 1
ATOM 728 C CA . VAL A 1 95 ? -3.412 -2.585 8.707 1.00 98.19 95 VAL A CA 1
ATOM 729 C C . VAL A 1 95 ? -3.867 -2.048 7.354 1.00 98.19 95 VAL A C 1
ATOM 731 O O . VAL A 1 95 ? -4.198 -2.815 6.452 1.00 98.19 95 VAL A O 1
ATOM 734 N N . LEU A 1 96 ? -3.890 -0.728 7.213 1.00 98.00 96 LEU A N 1
ATOM 735 C CA . LEU A 1 96 ? -4.110 -0.025 5.959 1.00 98.00 96 LEU A CA 1
ATOM 736 C C . LEU A 1 96 ? -2.787 0.598 5.503 1.00 98.00 96 LEU A C 1
ATOM 738 O O . LEU A 1 96 ? -2.200 1.435 6.189 1.00 98.00 96 LEU A O 1
ATOM 742 N N . CYS A 1 97 ? -2.332 0.189 4.327 1.00 97.19 97 CYS A N 1
ATOM 743 C CA . CYS A 1 97 ? -1.186 0.743 3.624 1.00 97.19 97 CYS A CA 1
ATOM 744 C C . CYS A 1 97 ? -1.682 1.530 2.404 1.00 97.19 97 CYS A C 1
ATOM 746 O O . CYS A 1 97 ? -1.564 1.055 1.276 1.00 97.19 97 CYS A O 1
ATOM 748 N N . ASP A 1 98 ? -2.238 2.722 2.634 1.00 95.38 98 ASP A N 1
ATOM 749 C CA . ASP A 1 98 ? -2.580 3.680 1.573 1.00 95.38 98 ASP A CA 1
ATOM 750 C C . ASP A 1 98 ? -1.340 4.493 1.185 1.00 95.38 98 ASP A C 1
ATOM 752 O O . ASP A 1 98 ? -1.125 5.619 1.628 1.00 95.38 98 ASP A O 1
ATOM 756 N N . VAL A 1 99 ? -0.435 3.853 0.454 1.00 95.12 99 VAL A N 1
ATOM 757 C CA . VAL A 1 99 ? 0.936 4.347 0.299 1.00 95.12 99 VAL A CA 1
ATOM 758 C C . VAL A 1 99 ? 1.025 5.551 -0.648 1.00 95.12 99 VAL A C 1
ATOM 760 O O . VAL A 1 99 ? 0.233 5.668 -1.586 1.00 95.12 99 VAL A O 1
ATOM 763 N N . PRO A 1 100 ? 2.028 6.436 -0.475 1.00 93.44 100 PRO A N 1
ATOM 764 C CA . PRO A 1 100 ? 2.302 7.484 -1.453 1.00 93.44 100 PRO A CA 1
ATOM 765 C C . PRO A 1 100 ? 2.577 6.879 -2.839 1.00 93.44 100 PRO A C 1
ATOM 767 O O . PRO A 1 100 ? 3.416 5.989 -2.986 1.00 93.44 100 PRO A O 1
ATOM 770 N N . CYS A 1 101 ? 1.867 7.390 -3.844 1.00 94.69 101 CYS A N 1
ATOM 771 C CA . CYS A 1 101 ? 1.835 6.914 -5.228 1.00 94.69 101 CYS A CA 1
ATOM 772 C C . CYS A 1 101 ? 2.171 8.040 -6.213 1.00 94.69 101 CYS A C 1
ATOM 774 O O . CYS A 1 101 ? 2.076 9.223 -5.878 1.00 94.69 101 CYS A O 1
ATOM 776 N N . SER A 1 102 ? 2.513 7.679 -7.452 1.00 93.69 102 SER A N 1
ATOM 777 C CA . SER A 1 102 ? 2.676 8.643 -8.550 1.00 93.69 102 SER A CA 1
ATOM 778 C C . SER A 1 102 ? 1.376 9.391 -8.874 1.00 93.69 102 SER A C 1
ATOM 780 O O . SER A 1 102 ? 1.416 10.512 -9.380 1.00 93.69 102 SER A O 1
ATOM 782 N N . GLY A 1 103 ? 0.228 8.785 -8.554 1.00 92.12 103 GLY A N 1
ATOM 783 C CA . GLY A 1 103 ? -1.095 9.387 -8.689 1.00 92.12 103 GLY A CA 1
ATOM 784 C C . GLY A 1 103 ? -1.623 9.462 -10.115 1.00 92.12 103 GLY A C 1
ATOM 785 O O . GLY A 1 103 ? -2.603 10.170 -10.352 1.00 92.12 103 GLY A O 1
ATOM 786 N N . ASP A 1 104 ? -1.028 8.734 -11.059 1.00 90.00 104 ASP A N 1
ATOM 787 C CA . ASP A 1 104 ? -1.458 8.699 -12.462 1.00 90.00 104 ASP A CA 1
ATOM 788 C C . ASP A 1 104 ? -2.895 8.163 -12.657 1.00 90.00 104 ASP A C 1
ATOM 790 O O . ASP A 1 104 ? -3.575 8.538 -13.611 1.00 90.00 104 ASP A O 1
ATOM 794 N N . GLY A 1 105 ? -3.442 7.412 -11.696 1.00 90.31 105 GLY A N 1
ATOM 795 C CA . GLY A 1 105 ? -4.866 7.066 -11.649 1.00 90.31 105 GLY A CA 1
ATOM 796 C C . GLY A 1 105 ? -5.790 8.265 -11.384 1.00 90.31 105 GLY A C 1
ATOM 797 O O . GLY A 1 105 ? -6.990 8.209 -11.653 1.00 90.31 105 GLY A O 1
ATOM 798 N N . THR A 1 106 ? -5.264 9.390 -10.899 1.00 89.81 106 THR A N 1
ATOM 799 C CA . THR A 1 106 ? -6.053 10.568 -10.494 1.00 89.81 106 THR A CA 1
ATOM 800 C C . THR A 1 106 ? -6.006 11.731 -11.483 1.00 89.81 106 THR A C 1
ATOM 802 O O . THR A 1 106 ? -6.542 12.796 -11.178 1.00 89.81 106 THR A O 1
ATOM 805 N N . LEU A 1 107 ? -5.453 11.529 -12.686 1.00 87.06 107 LEU A N 1
ATOM 806 C CA . LEU A 1 107 ? -5.251 12.565 -13.716 1.00 87.06 107 LEU A CA 1
ATOM 807 C C . LEU A 1 107 ? -6.468 13.474 -13.967 1.00 87.06 107 LEU A C 1
ATOM 809 O O . LEU A 1 107 ? -6.312 14.678 -14.139 1.00 87.06 107 LEU A O 1
ATOM 813 N N . ARG A 1 108 ? -7.694 12.933 -13.930 1.00 84.88 108 ARG A N 1
ATOM 814 C CA . ARG A 1 108 ? -8.927 13.725 -14.107 1.00 84.88 108 ARG A CA 1
ATOM 815 C C . ARG A 1 108 ? -9.191 14.714 -12.964 1.00 84.88 108 ARG A C 1
ATOM 817 O O . ARG A 1 108 ? -9.776 15.765 -13.196 1.00 84.88 108 ARG A O 1
ATOM 824 N N . LYS A 1 109 ? -8.810 14.362 -11.732 1.00 84.50 109 LYS A N 1
ATOM 825 C CA . LYS A 1 109 ? -8.980 15.200 -10.531 1.00 84.50 109 LYS A CA 1
ATOM 826 C C . LYS A 1 109 ? -7.791 16.130 -10.305 1.00 84.50 109 LYS A C 1
ATOM 828 O O . LYS A 1 109 ? -7.967 17.188 -9.713 1.00 84.50 109 LYS A O 1
ATOM 833 N N . ASN A 1 110 ? -6.603 15.725 -10.750 1.00 85.50 110 ASN A N 1
ATOM 834 C CA . ASN A 1 110 ? -5.372 16.486 -10.595 1.00 85.50 110 ASN A CA 1
ATOM 835 C C . ASN A 1 110 ? -4.621 16.593 -11.940 1.00 85.50 110 ASN A C 1
ATOM 837 O O . ASN A 1 110 ? -3.720 15.791 -12.207 1.00 85.50 110 ASN A O 1
ATOM 841 N N . PRO A 1 111 ? -4.988 17.573 -12.790 1.00 86.56 111 PRO A N 1
ATOM 842 C CA . PRO A 1 111 ? -4.391 17.753 -14.115 1.00 86.56 111 PRO A CA 1
ATOM 843 C C . PRO A 1 111 ? -2.880 18.011 -14.092 1.00 86.56 111 PRO A C 1
ATOM 845 O O . PRO A 1 111 ? -2.189 17.657 -15.045 1.00 86.56 111 PRO A O 1
ATOM 848 N N . ASP A 1 112 ? -2.339 18.563 -13.001 1.00 88.94 112 ASP A N 1
ATOM 849 C CA . ASP A 1 112 ? -0.905 18.857 -12.867 1.00 88.94 112 ASP A CA 1
ATOM 850 C C . ASP A 1 112 ? -0.030 17.603 -12.947 1.00 88.94 112 ASP A C 1
ATOM 852 O O . ASP A 1 112 ? 1.143 17.680 -13.328 1.00 88.94 112 ASP A O 1
ATOM 856 N N . ILE A 1 113 ? -0.595 16.439 -12.606 1.00 88.44 113 ILE A N 1
ATOM 857 C CA . ILE A 1 113 ? 0.095 15.154 -12.722 1.00 88.44 113 ILE A CA 1
ATOM 858 C C . ILE A 1 113 ? 0.460 14.891 -14.184 1.00 88.44 113 ILE A C 1
ATOM 860 O O . ILE A 1 113 ? 1.564 14.421 -14.437 1.00 88.44 113 ILE A O 1
ATOM 864 N N . TRP A 1 114 ? -0.389 15.274 -15.145 1.00 87.50 114 TRP A N 1
ATOM 865 C CA . TRP A 1 114 ? -0.130 15.079 -16.576 1.00 87.50 114 TRP A CA 1
ATOM 866 C C . TRP A 1 114 ? 1.168 15.754 -17.026 1.00 87.50 114 TRP A C 1
ATOM 868 O O . TRP A 1 114 ? 1.973 15.159 -17.735 1.00 87.50 114 TRP A O 1
ATOM 878 N N . LEU A 1 115 ? 1.408 16.980 -16.558 1.00 90.00 115 LEU A N 1
ATOM 879 C CA . LEU A 1 115 ? 2.578 17.777 -16.939 1.00 90.00 115 LEU A CA 1
ATOM 880 C C . LEU A 1 115 ? 3.889 17.239 -16.352 1.00 90.00 115 LEU A C 1
ATOM 882 O O . LEU A 1 115 ? 4.964 17.512 -16.879 1.00 90.00 115 LEU A O 1
ATOM 886 N N . LYS A 1 116 ? 3.809 16.506 -15.238 1.00 89.12 116 LYS A N 1
ATOM 887 C CA . LYS A 1 116 ? 4.969 15.996 -14.489 1.00 89.12 116 LYS A CA 1
ATOM 888 C C . LYS A 1 116 ? 5.155 14.488 -14.646 1.00 89.12 116 LYS A C 1
ATOM 890 O O . LYS A 1 116 ? 6.123 13.931 -14.114 1.00 89.12 116 LYS A O 1
ATOM 895 N N . TRP A 1 117 ? 4.228 13.827 -15.335 1.00 91.31 117 TRP A N 1
ATOM 896 C CA . TRP A 1 117 ? 4.203 12.382 -15.457 1.00 91.31 117 TRP A CA 1
ATOM 897 C C . TRP A 1 117 ? 5.432 11.882 -16.213 1.00 91.31 117 TRP A C 1
ATOM 899 O O . TRP A 1 117 ? 5.802 12.393 -17.268 1.00 91.31 117 TRP A O 1
ATOM 909 N N . ASN A 1 118 ? 6.083 10.877 -15.640 1.00 91.31 118 ASN A N 1
ATOM 910 C CA . ASN A 1 118 ? 7.132 10.100 -16.278 1.00 91.31 118 ASN A CA 1
ATOM 911 C C . ASN A 1 118 ? 7.258 8.753 -15.551 1.00 91.31 118 ASN A C 1
ATOM 913 O O . ASN A 1 118 ? 6.871 8.621 -14.387 1.00 91.31 118 ASN A O 1
ATOM 917 N N . THR A 1 119 ? 7.839 7.766 -16.223 1.00 91.31 119 THR A N 1
ATOM 918 C CA . THR A 1 119 ? 8.029 6.403 -15.698 1.00 91.31 119 THR A CA 1
ATOM 919 C C . THR A 1 119 ? 8.938 6.355 -14.469 1.00 91.31 119 THR A C 1
ATOM 921 O O . THR A 1 119 ? 8.698 5.566 -13.555 1.00 91.31 119 THR A O 1
ATOM 924 N N . ALA A 1 120 ? 9.936 7.241 -14.381 1.00 90.81 120 ALA A N 1
ATOM 925 C CA . ALA A 1 120 ? 10.855 7.278 -13.248 1.00 90.81 120 ALA A CA 1
ATOM 926 C C . ALA A 1 120 ? 10.150 7.627 -11.925 1.00 90.81 120 ALA A C 1
ATOM 928 O O . ALA A 1 120 ? 10.579 7.146 -10.878 1.00 90.81 120 ALA A O 1
ATOM 929 N N . ASN A 1 121 ? 9.055 8.399 -11.949 1.00 91.56 121 ASN A N 1
ATOM 930 C CA . ASN A 1 121 ? 8.280 8.715 -10.745 1.00 91.56 121 ASN A CA 1
ATOM 931 C C . ASN A 1 121 ? 7.775 7.438 -10.050 1.00 91.56 121 ASN A C 1
ATOM 933 O O . ASN A 1 121 ? 8.004 7.268 -8.855 1.00 91.56 121 ASN A O 1
ATOM 937 N N . GLY A 1 122 ? 7.146 6.522 -10.797 1.00 90.81 122 GLY A N 1
ATOM 938 C CA . GLY A 1 122 ? 6.671 5.244 -10.254 1.00 90.81 122 GLY A CA 1
ATOM 939 C C . GLY A 1 122 ? 7.824 4.323 -9.843 1.00 90.81 122 GLY A C 1
ATOM 940 O O . GLY A 1 122 ? 7.815 3.765 -8.746 1.00 90.81 122 GLY A O 1
ATOM 941 N N . ASN A 1 123 ? 8.874 4.244 -10.668 1.00 94.31 123 ASN A N 1
ATOM 942 C CA . ASN A 1 123 ? 10.059 3.425 -10.383 1.00 94.31 123 ASN A CA 1
ATOM 943 C C . ASN A 1 123 ? 10.727 3.815 -9.052 1.00 94.31 123 ASN A C 1
ATOM 945 O O . ASN A 1 123 ? 11.085 2.955 -8.247 1.00 94.31 123 ASN A O 1
ATOM 949 N N . ASN A 1 124 ? 10.850 5.118 -8.786 1.00 94.19 124 ASN A N 1
ATOM 950 C CA . ASN A 1 124 ? 11.456 5.629 -7.556 1.00 94.19 124 ASN A CA 1
ATOM 951 C C . ASN A 1 124 ? 10.600 5.344 -6.306 1.00 94.19 124 ASN A C 1
ATOM 953 O O . ASN A 1 124 ? 11.144 5.247 -5.203 1.00 94.19 124 ASN A O 1
ATOM 957 N N . LEU A 1 125 ? 9.281 5.183 -6.462 1.00 95.75 125 LEU A N 1
ATOM 958 C CA . LEU A 1 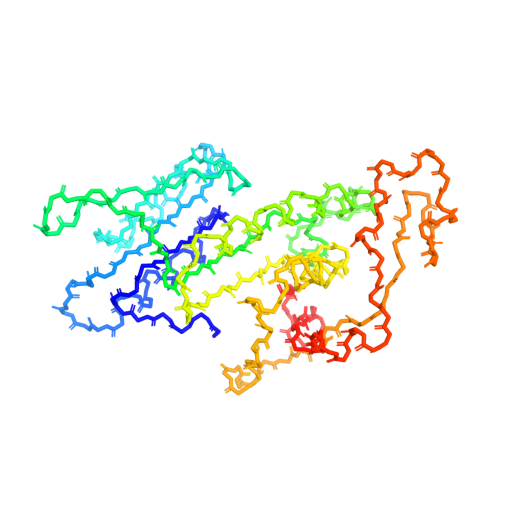125 ? 8.356 4.920 -5.355 1.00 95.75 125 LEU A CA 1
ATOM 959 C C . LEU A 1 125 ? 8.259 3.437 -4.979 1.00 95.75 125 LEU A C 1
ATOM 961 O O . LEU A 1 125 ? 8.066 3.126 -3.803 1.00 95.75 125 LEU A O 1
ATOM 965 N N . HIS A 1 126 ? 8.486 2.517 -5.919 1.00 96.31 126 HIS A N 1
ATOM 966 C CA . HIS A 1 126 ? 8.422 1.069 -5.674 1.00 96.31 126 HIS A CA 1
ATOM 967 C C . HIS A 1 126 ? 9.201 0.636 -4.419 1.00 96.31 126 HIS A C 1
ATOM 969 O O . HIS A 1 126 ? 8.722 -0.150 -3.597 1.00 96.31 126 HIS A O 1
ATOM 975 N N . GLY A 1 127 ? 10.418 1.168 -4.243 1.00 96.12 127 GLY A N 1
ATOM 976 C CA . GLY A 1 127 ? 11.281 0.815 -3.119 1.00 96.12 127 GLY A CA 1
ATOM 977 C C . GLY A 1 127 ? 10.717 1.244 -1.763 1.00 96.12 127 GLY A C 1
ATOM 978 O O . GLY A 1 127 ? 10.779 0.466 -0.811 1.00 96.12 127 GLY A O 1
ATOM 979 N N . ILE A 1 128 ? 10.168 2.460 -1.658 1.00 96.50 128 ILE A N 1
ATOM 980 C CA . ILE A 1 128 ? 9.558 2.946 -0.411 1.00 96.50 128 ILE A CA 1
ATOM 981 C C . ILE A 1 128 ? 8.224 2.241 -0.145 1.00 96.50 128 ILE A C 1
ATOM 983 O O . ILE A 1 128 ? 8.008 1.780 0.972 1.00 96.50 128 ILE A O 1
ATOM 987 N N . GLN A 1 129 ? 7.388 2.053 -1.169 1.00 97.94 129 GLN A N 1
ATOM 988 C CA . GLN A 1 129 ? 6.112 1.339 -1.063 1.00 97.94 129 GLN A CA 1
ATOM 989 C C . GLN A 1 129 ? 6.310 -0.104 -0.577 1.00 97.94 129 GLN A C 1
ATOM 991 O O . GLN A 1 129 ? 5.616 -0.540 0.340 1.00 97.94 129 GLN A O 1
ATOM 996 N N . SER A 1 130 ? 7.320 -0.805 -1.108 1.00 97.75 130 SER A N 1
ATOM 997 C CA . SER A 1 130 ? 7.694 -2.154 -0.657 1.00 97.75 130 SER A CA 1
ATOM 998 C C . SER A 1 130 ? 8.105 -2.181 0.816 1.00 97.75 130 SER A C 1
ATOM 1000 O O . SER A 1 130 ? 7.692 -3.072 1.554 1.00 97.75 130 SER A O 1
ATOM 1002 N N . ARG A 1 131 ? 8.885 -1.191 1.279 1.00 97.88 131 ARG A N 1
ATOM 1003 C CA . ARG A 1 131 ? 9.285 -1.108 2.695 1.00 97.88 131 ARG A CA 1
ATOM 1004 C C . ARG A 1 131 ? 8.105 -0.805 3.615 1.00 97.88 131 ARG A C 1
ATOM 1006 O O . ARG A 1 131 ? 8.006 -1.433 4.663 1.00 97.88 131 ARG A O 1
ATOM 1013 N N . ILE A 1 132 ? 7.209 0.104 3.222 1.00 98.25 132 ILE A N 1
ATOM 1014 C CA . ILE A 1 132 ? 5.996 0.419 3.994 1.00 98.25 132 ILE A CA 1
ATOM 1015 C C . ILE A 1 132 ? 5.107 -0.821 4.107 1.00 98.25 132 ILE A C 1
ATOM 1017 O O . ILE A 1 132 ? 4.682 -1.171 5.205 1.00 98.25 132 ILE A O 1
ATOM 1021 N N . LEU A 1 133 ? 4.870 -1.518 2.993 1.00 98.31 133 LEU A N 1
ATOM 1022 C CA . LEU A 1 133 ? 4.059 -2.733 2.973 1.00 98.31 133 LEU A CA 1
ATOM 1023 C C . LEU A 1 133 ? 4.677 -3.851 3.830 1.00 98.31 133 LEU A C 1
ATOM 1025 O O . LEU A 1 133 ? 3.981 -4.476 4.636 1.00 98.31 133 LEU A O 1
ATOM 1029 N N . ARG A 1 134 ? 5.992 -4.072 3.710 1.00 97.94 134 ARG A N 1
ATOM 1030 C CA . ARG A 1 134 ? 6.731 -5.024 4.551 1.00 97.94 134 ARG A CA 1
ATOM 1031 C C . ARG A 1 134 ? 6.595 -4.664 6.027 1.00 97.94 134 ARG A C 1
ATOM 1033 O O . ARG A 1 134 ? 6.267 -5.529 6.834 1.00 97.94 134 ARG A O 1
ATOM 1040 N N . ARG A 1 135 ? 6.765 -3.386 6.378 1.00 97.88 135 ARG A N 1
ATOM 1041 C CA . ARG A 1 135 ? 6.652 -2.929 7.764 1.00 97.88 135 ARG A CA 1
ATOM 1042 C C . ARG A 1 135 ? 5.236 -3.085 8.319 1.00 97.88 135 ARG A C 1
ATOM 1044 O O . ARG A 1 135 ? 5.071 -3.579 9.430 1.00 97.88 135 ARG A O 1
ATOM 1051 N N . GLY A 1 136 ? 4.219 -2.745 7.528 1.00 97.56 136 GLY A N 1
ATOM 1052 C CA . GLY A 1 136 ? 2.818 -2.971 7.885 1.00 97.56 136 GLY A CA 1
ATOM 1053 C C . GLY A 1 136 ? 2.518 -4.453 8.126 1.00 97.56 136 GLY A C 1
ATOM 1054 O O . GLY A 1 136 ? 1.844 -4.799 9.093 1.00 97.56 136 GLY A O 1
ATOM 1055 N N . THR A 1 137 ? 3.096 -5.335 7.306 1.00 97.62 137 THR A N 1
ATOM 1056 C CA . THR A 1 137 ? 2.980 -6.794 7.463 1.00 97.62 137 THR A CA 1
ATOM 1057 C C . THR A 1 137 ? 3.653 -7.282 8.747 1.00 97.62 137 THR A C 1
ATOM 1059 O O . THR A 1 137 ? 3.060 -8.053 9.493 1.00 97.62 137 THR A O 1
ATOM 1062 N N . GLU A 1 138 ? 4.855 -6.790 9.068 1.00 96.62 138 GLU A N 1
ATOM 1063 C CA . GLU A 1 138 ? 5.548 -7.119 10.322 1.00 96.62 138 GLU A CA 1
ATOM 1064 C C . GLU A 1 138 ? 4.751 -6.697 11.565 1.00 96.62 138 GLU A C 1
ATOM 1066 O O . GLU A 1 138 ? 4.880 -7.321 12.616 1.00 96.62 138 GLU A O 1
ATOM 1071 N N . MET A 1 139 ? 3.946 -5.635 11.481 1.00 96.88 139 MET A N 1
ATOM 1072 C CA . MET A 1 139 ? 3.137 -5.115 12.591 1.00 96.88 139 MET A CA 1
ATOM 1073 C C . MET A 1 139 ? 1.771 -5.810 12.725 1.00 96.88 139 MET A C 1
ATOM 1075 O O . MET A 1 139 ? 1.073 -5.595 13.719 1.00 96.88 139 MET A O 1
ATOM 1079 N N . LEU A 1 140 ? 1.406 -6.668 11.773 1.00 97.69 140 LEU A N 1
ATOM 1080 C CA . LEU A 1 140 ? 0.145 -7.403 11.749 1.00 97.69 140 LEU A CA 1
ATOM 1081 C C . LEU A 1 140 ? 0.169 -8.612 12.704 1.00 97.69 140 LEU A C 1
ATOM 1083 O O . LEU A 1 140 ? 1.200 -9.262 12.895 1.00 97.69 140 LEU A O 1
ATOM 1087 N N . THR A 1 141 ? -0.971 -8.930 13.317 1.00 97.06 141 THR A N 1
ATOM 1088 C CA . THR A 1 141 ? -1.175 -10.194 14.041 1.00 97.06 141 THR A CA 1
ATOM 1089 C C . THR A 1 141 ? -1.304 -11.373 13.072 1.00 97.06 141 THR A C 1
ATOM 1091 O O . THR A 1 141 ? -1.740 -11.225 11.929 1.00 97.06 141 THR A O 1
ATOM 1094 N N . VAL A 1 142 ? -0.973 -12.584 13.531 1.00 96.44 142 VAL A N 1
ATOM 1095 C CA . VAL A 1 142 ? -1.292 -13.808 12.777 1.00 96.44 142 VAL A CA 1
ATOM 1096 C C . VAL A 1 142 ? -2.813 -13.914 12.632 1.00 96.44 142 VAL A C 1
ATOM 1098 O O . VAL A 1 142 ? -3.539 -13.810 13.617 1.00 96.44 142 VAL A O 1
ATOM 1101 N N . GLY A 1 143 ? -3.295 -14.095 11.401 1.00 95.44 143 GLY A N 1
ATOM 1102 C CA . GLY A 1 143 ? -4.729 -14.078 11.082 1.00 95.44 143 GLY A CA 1
ATOM 1103 C C . GLY A 1 143 ? -5.329 -12.677 10.897 1.00 95.44 143 GLY A C 1
ATOM 1104 O O . GLY A 1 143 ? -6.514 -12.562 10.575 1.00 95.44 143 GLY A O 1
ATOM 1105 N N . GLY A 1 144 ? -4.532 -11.615 11.061 1.00 96.75 144 GLY A N 1
ATOM 1106 C CA . GLY A 1 144 ? -4.930 -10.248 10.740 1.00 96.75 144 GLY A CA 1
ATOM 1107 C C . GLY A 1 144 ? -5.131 -10.026 9.237 1.00 96.75 144 GLY A C 1
ATOM 1108 O O . GLY A 1 144 ? -4.802 -10.872 8.402 1.00 96.75 144 GLY A O 1
ATOM 1109 N N . ARG A 1 145 ? -5.675 -8.859 8.872 1.00 97.12 145 ARG A N 1
ATOM 1110 C CA . ARG A 1 145 ? -5.827 -8.447 7.464 1.00 97.12 145 ARG A CA 1
ATOM 1111 C C . ARG A 1 145 ? -5.113 -7.136 7.186 1.00 97.12 145 ARG A C 1
ATOM 1113 O O . ARG A 1 145 ? -5.316 -6.155 7.898 1.00 97.12 145 ARG A O 1
ATOM 1120 N N . LEU A 1 146 ? -4.354 -7.115 6.099 1.00 97.81 146 LEU A N 1
ATOM 1121 C CA . LEU A 1 146 ? -3.727 -5.918 5.565 1.00 97.81 146 LEU A CA 1
ATOM 1122 C C . LEU A 1 146 ? -4.364 -5.573 4.218 1.00 97.81 146 LEU A C 1
ATOM 1124 O O . LEU A 1 146 ? -4.559 -6.456 3.383 1.00 97.81 146 LEU A O 1
ATOM 1128 N N . VAL A 1 147 ? -4.682 -4.297 4.011 1.00 97.19 147 VAL A N 1
ATOM 1129 C CA . VAL A 1 147 ? -5.034 -3.760 2.692 1.00 97.19 147 VAL A CA 1
ATOM 1130 C C . VAL A 1 147 ? -3.920 -2.833 2.248 1.00 97.19 147 VAL A C 1
ATOM 1132 O O . VAL A 1 147 ? -3.599 -1.868 2.933 1.00 97.19 147 VAL A O 1
ATOM 1135 N N . TYR A 1 148 ? -3.339 -3.150 1.100 1.00 97.62 148 TYR A N 1
ATOM 1136 C CA . TYR A 1 148 ? -2.451 -2.271 0.363 1.00 97.62 148 TYR A CA 1
ATOM 1137 C C . TYR A 1 148 ? -3.267 -1.589 -0.722 1.00 97.62 148 TYR A C 1
ATOM 1139 O O . TYR A 1 148 ? -4.014 -2.275 -1.418 1.00 97.62 148 TYR A O 1
ATOM 1147 N N . SER A 1 149 ? -3.134 -0.274 -0.848 1.00 95.69 149 SER A N 1
ATOM 1148 C CA . SER A 1 149 ? -3.831 0.463 -1.889 1.00 95.69 149 SER A CA 1
ATOM 1149 C C . SER A 1 149 ? -3.002 1.598 -2.454 1.00 95.69 149 SER A C 1
ATOM 1151 O O . SER A 1 149 ? -2.227 2.235 -1.735 1.00 95.69 149 SER A O 1
ATOM 1153 N N . THR A 1 150 ? -3.214 1.881 -3.738 1.00 96.12 150 THR A N 1
ATOM 1154 C CA . THR A 1 150 ? -2.616 3.027 -4.414 1.00 96.12 150 THR A CA 1
ATOM 1155 C C . THR A 1 150 ? -3.627 3.744 -5.301 1.00 96.12 150 THR A C 1
ATOM 1157 O O . THR A 1 150 ? -4.620 3.213 -5.792 1.00 96.12 150 THR A O 1
ATOM 1160 N N . CYS A 1 151 ? -3.316 5.004 -5.556 1.00 94.19 151 CYS A N 1
ATOM 1161 C CA . CYS A 1 151 ? -3.971 5.857 -6.530 1.00 94.19 151 CYS A CA 1
ATOM 1162 C C . CYS A 1 151 ? -3.306 5.799 -7.920 1.00 94.19 151 CYS A C 1
ATOM 1164 O O . CYS A 1 151 ? -3.425 6.752 -8.697 1.00 94.19 151 CYS A O 1
ATOM 1166 N N . SER A 1 152 ? -2.551 4.728 -8.200 1.00 93.88 152 SER A N 1
ATOM 1167 C CA . SER A 1 152 ? -1.733 4.551 -9.400 1.00 93.88 152 SER A CA 1
ATOM 1168 C C . SER A 1 152 ? -2.239 3.398 -10.268 1.00 93.88 152 SER A C 1
ATOM 1170 O O . SER A 1 152 ? -2.742 2.389 -9.772 1.00 93.88 152 SER A O 1
ATOM 1172 N N . LEU A 1 153 ? -2.093 3.532 -11.586 1.00 93.06 153 LEU A N 1
ATOM 1173 C CA . LEU A 1 153 ? -2.318 2.450 -12.547 1.00 93.06 153 LEU A CA 1
ATOM 1174 C C . LEU A 1 153 ? -1.002 1.778 -12.970 1.00 93.06 153 LEU A C 1
ATOM 1176 O O . LEU A 1 153 ? -1.016 0.852 -13.781 1.00 93.06 153 LEU A O 1
ATOM 1180 N N . ASN A 1 154 ? 0.140 2.190 -12.430 1.00 94.44 154 ASN A N 1
ATOM 1181 C CA . ASN A 1 154 ? 1.423 1.595 -12.768 1.00 94.44 154 ASN A CA 1
ATOM 1182 C C . ASN A 1 154 ? 1.605 0.227 -12.072 1.00 94.44 154 ASN A C 1
ATOM 1184 O O . ASN A 1 154 ? 1.630 0.176 -10.842 1.00 94.44 154 ASN A O 1
ATOM 1188 N N . PRO A 1 155 ? 1.795 -0.891 -12.807 1.00 96.00 155 PRO A N 1
ATOM 1189 C CA . PRO A 1 155 ? 2.036 -2.202 -12.193 1.00 96.00 155 PRO A CA 1
ATOM 1190 C C . PRO A 1 155 ? 3.276 -2.247 -11.291 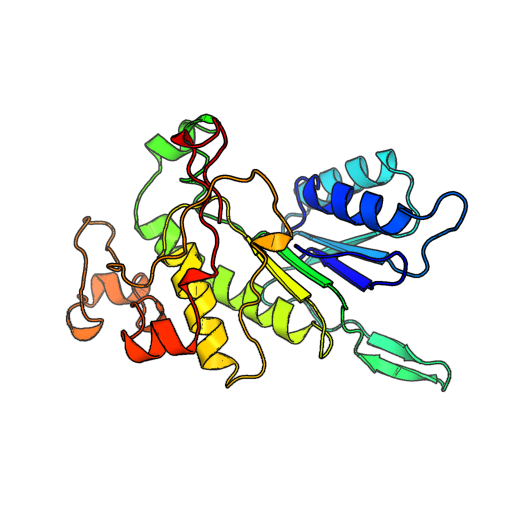1.00 96.00 155 PRO A C 1
ATOM 1192 O O . PRO A 1 155 ? 3.328 -3.047 -10.358 1.00 96.00 155 PRO A O 1
ATOM 1195 N N . LEU A 1 156 ? 4.256 -1.364 -11.515 1.00 96.56 156 LEU A N 1
ATOM 1196 C CA . LEU A 1 156 ? 5.457 -1.278 -10.683 1.00 96.56 156 LEU A CA 1
ATOM 1197 C C . LEU A 1 156 ? 5.179 -0.742 -9.281 1.00 96.56 156 LEU A C 1
ATOM 1199 O O . LEU A 1 156 ? 5.914 -1.068 -8.354 1.00 96.56 156 LEU A O 1
ATOM 1203 N N . GLU A 1 157 ? 4.119 0.045 -9.124 1.00 97.19 157 GLU A N 1
ATOM 1204 C CA . GLU A 1 157 ? 3.631 0.508 -7.824 1.00 97.19 157 GLU A CA 1
ATOM 1205 C C . GLU A 1 157 ? 2.592 -0.446 -7.234 1.00 97.19 157 GLU A C 1
ATOM 1207 O O . GLU A 1 157 ? 2.196 -0.290 -6.095 1.00 97.19 157 GLU A O 1
ATOM 1212 N N . ASN A 1 158 ? 2.142 -1.439 -7.997 1.00 97.00 158 ASN A N 1
ATOM 1213 C CA . ASN A 1 158 ? 0.989 -2.255 -7.657 1.00 97.00 158 ASN A CA 1
ATOM 1214 C C . ASN A 1 158 ? 1.404 -3.725 -7.535 1.00 97.00 158 ASN A C 1
ATOM 1216 O O . ASN A 1 158 ? 1.978 -4.142 -6.526 1.00 97.00 158 ASN A O 1
ATOM 1220 N N . GLU A 1 159 ? 1.157 -4.528 -8.570 1.00 97.44 159 GLU A N 1
ATOM 1221 C CA . GLU A 1 159 ? 1.404 -5.967 -8.554 1.00 97.44 159 GLU A CA 1
ATOM 1222 C C . GLU A 1 159 ? 2.874 -6.320 -8.324 1.00 97.44 159 GLU A C 1
ATOM 1224 O O . GLU A 1 159 ? 3.143 -7.327 -7.673 1.00 97.44 159 GLU A O 1
ATOM 1229 N N . ALA A 1 160 ? 3.825 -5.488 -8.761 1.00 97.56 160 ALA A N 1
ATOM 1230 C CA . ALA A 1 160 ? 5.243 -5.712 -8.482 1.00 97.56 160 ALA A CA 1
ATOM 1231 C C . ALA A 1 160 ? 5.571 -5.589 -6.984 1.00 97.56 160 ALA A C 1
ATOM 1233 O O . ALA A 1 160 ? 6.326 -6.400 -6.447 1.00 97.56 160 ALA A O 1
ATOM 1234 N N . VAL A 1 161 ? 4.983 -4.606 -6.291 1.00 98.00 161 VAL A N 1
ATOM 1235 C CA . VAL A 1 161 ? 5.167 -4.407 -4.841 1.00 98.00 161 VAL A CA 1
ATOM 1236 C C . VAL A 1 161 ? 4.554 -5.574 -4.063 1.00 98.00 161 VAL A C 1
ATOM 1238 O O . VAL A 1 161 ? 5.189 -6.135 -3.168 1.00 98.00 161 VAL A O 1
ATOM 1241 N N . ILE A 1 162 ? 3.342 -5.985 -4.449 1.00 97.69 162 ILE A N 1
ATOM 1242 C CA . ILE A 1 162 ? 2.646 -7.134 -3.859 1.00 97.69 162 ILE A CA 1
ATOM 1243 C C . ILE A 1 162 ? 3.419 -8.435 -4.096 1.00 97.69 162 ILE A C 1
ATOM 1245 O O . ILE A 1 162 ? 3.651 -9.194 -3.157 1.00 97.69 162 ILE A O 1
ATOM 1249 N N . TYR A 1 163 ? 3.842 -8.693 -5.335 1.00 97.50 163 TYR A N 1
ATOM 1250 C CA . TYR A 1 163 ? 4.581 -9.901 -5.694 1.00 97.50 163 TYR A CA 1
ATOM 1251 C C . TYR A 1 163 ? 5.882 -10.013 -4.902 1.00 97.50 163 TYR A C 1
ATOM 1253 O O . TYR A 1 163 ? 6.166 -11.070 -4.337 1.00 97.50 163 TYR A O 1
ATOM 1261 N N . ARG A 1 164 ? 6.627 -8.908 -4.790 1.00 97.12 164 ARG A N 1
ATOM 1262 C CA . ARG A 1 164 ? 7.841 -8.850 -3.979 1.00 97.12 164 ARG A CA 1
ATOM 1263 C C . ARG A 1 164 ? 7.575 -9.266 -2.531 1.00 97.12 164 ARG A C 1
ATOM 1265 O O . ARG A 1 164 ? 8.281 -10.137 -2.028 1.00 97.12 164 ARG A O 1
ATOM 1272 N N . LEU A 1 165 ? 6.545 -8.707 -1.885 1.00 97.69 165 LEU A N 1
ATOM 1273 C CA . LEU A 1 165 ? 6.176 -9.095 -0.518 1.00 97.69 165 LEU A CA 1
ATOM 1274 C C . LEU A 1 165 ? 5.855 -10.595 -0.429 1.00 97.69 165 LEU A C 1
ATOM 1276 O O . LEU A 1 165 ? 6.325 -11.267 0.486 1.00 97.69 165 LEU A O 1
ATOM 1280 N N . LEU A 1 166 ? 5.053 -11.122 -1.358 1.00 97.00 166 LEU A N 1
ATOM 1281 C CA . LEU A 1 166 ? 4.614 -12.522 -1.341 1.00 97.00 166 LEU A CA 1
ATOM 1282 C C . LEU A 1 166 ? 5.781 -13.510 -1.492 1.00 97.00 166 LEU A C 1
ATOM 1284 O O . LEU A 1 166 ? 5.754 -14.585 -0.889 1.00 97.00 166 LEU A O 1
ATOM 1288 N N . VAL A 1 167 ? 6.805 -13.148 -2.270 1.00 95.81 167 VAL A N 1
ATOM 1289 C CA . VAL A 1 167 ? 8.049 -13.924 -2.381 1.00 95.81 167 VAL A CA 1
ATOM 1290 C C . VAL A 1 167 ? 8.860 -13.831 -1.089 1.00 95.81 167 VAL A C 1
ATOM 1292 O O . VAL A 1 167 ? 9.212 -14.866 -0.531 1.00 95.81 167 VAL A O 1
ATOM 1295 N N . GLU A 1 168 ? 9.105 -12.615 -0.588 1.00 95.44 168 GLU A N 1
ATOM 1296 C CA . GLU A 1 168 ? 9.911 -12.367 0.622 1.00 95.44 168 GLU A CA 1
ATOM 1297 C C . GLU A 1 168 ? 9.284 -12.945 1.902 1.00 95.44 168 GLU A C 1
ATOM 1299 O O . GLU A 1 168 ? 9.987 -13.195 2.876 1.00 95.44 168 GLU A O 1
ATOM 1304 N N . SER A 1 169 ? 7.966 -13.149 1.918 1.00 94.62 169 SER A N 1
ATOM 1305 C CA . SER A 1 169 ? 7.247 -13.634 3.101 1.00 94.62 169 SER A CA 1
ATOM 1306 C C . SER A 1 169 ? 7.176 -15.157 3.206 1.00 94.62 169 SER A C 1
ATOM 1308 O O . SER A 1 169 ? 6.594 -15.656 4.164 1.00 94.62 169 SER A O 1
ATOM 1310 N N . GLU A 1 170 ? 7.688 -15.900 2.219 1.00 92.88 170 GLU A N 1
ATOM 1311 C CA . GLU A 1 170 ? 7.816 -17.369 2.255 1.00 92.88 170 GLU A CA 1
ATOM 1312 C C . GLU A 1 170 ? 6.532 -18.124 2.678 1.00 92.88 170 GLU A C 1
ATOM 1314 O O . GLU A 1 170 ? 6.573 -19.169 3.321 1.00 92.88 170 GLU A O 1
ATOM 1319 N N . GLY A 1 171 ? 5.357 -17.604 2.295 1.00 93.62 171 GLY A N 1
ATOM 1320 C CA . GLY A 1 171 ? 4.051 -18.203 2.610 1.00 93.62 171 GLY A CA 1
ATOM 1321 C C . GLY A 1 171 ? 3.392 -17.719 3.908 1.00 93.62 171 GLY A C 1
ATOM 1322 O O . GLY A 1 171 ? 2.271 -18.133 4.198 1.00 93.62 171 GLY A O 1
ATOM 1323 N N . ALA A 1 172 ? 4.019 -16.804 4.655 1.00 95.69 172 ALA A N 1
ATOM 1324 C CA . ALA A 1 172 ? 3.418 -16.178 5.837 1.00 95.69 172 ALA A CA 1
ATOM 1325 C C . ALA A 1 172 ? 2.221 -15.264 5.503 1.00 95.69 172 ALA A C 1
ATOM 1327 O O . ALA A 1 172 ? 1.374 -15.013 6.361 1.00 95.69 172 ALA A O 1
ATOM 1328 N N . VAL A 1 173 ? 2.128 -14.781 4.258 1.00 97.12 173 VAL A N 1
ATOM 1329 C CA . VAL A 1 173 ? 0.990 -14.003 3.748 1.00 97.12 173 VAL A CA 1
ATOM 1330 C C . VAL A 1 173 ? 0.456 -14.578 2.440 1.00 97.12 173 VAL A C 1
ATOM 1332 O O . VAL A 1 173 ? 1.181 -15.205 1.668 1.00 97.12 173 VAL A O 1
ATOM 1335 N N . GLN A 1 174 ? -0.828 -14.333 2.180 1.00 96.81 174 GLN A N 1
ATOM 1336 C CA . GLN A 1 174 ? -1.521 -14.757 0.965 1.00 96.81 174 GLN A CA 1
ATOM 1337 C C . GLN A 1 174 ? -2.546 -13.708 0.524 1.00 96.81 174 GLN A C 1
ATOM 1339 O O . GLN A 1 174 ? -3.140 -13.022 1.357 1.00 96.81 174 GLN A O 1
ATOM 1344 N N . LEU A 1 175 ? -2.794 -13.618 -0.785 1.00 96.69 175 LEU A N 1
ATOM 1345 C CA . LEU A 1 175 ? -3.863 -12.779 -1.325 1.00 96.69 175 LEU A CA 1
ATOM 1346 C C . LEU A 1 175 ? -5.230 -13.416 -1.079 1.00 96.69 175 LEU A C 1
ATOM 1348 O O . LEU A 1 175 ? -5.498 -14.545 -1.500 1.00 96.69 175 LEU A O 1
ATOM 1352 N N . VAL A 1 176 ? -6.113 -12.664 -0.429 1.00 94.81 176 VAL A N 1
ATOM 1353 C CA . VAL A 1 176 ? -7.489 -13.074 -0.137 1.00 94.81 176 VAL A CA 1
ATOM 1354 C C . VAL A 1 176 ? -8.411 -12.566 -1.239 1.00 94.81 176 VAL A C 1
ATOM 1356 O O . VAL A 1 176 ? -8.314 -11.413 -1.647 1.00 94.81 176 VAL A O 1
ATOM 1359 N N . ASP A 1 177 ? -9.315 -13.421 -1.713 1.00 92.62 177 ASP A N 1
ATOM 1360 C CA . ASP A 1 177 ? -10.361 -13.004 -2.643 1.00 92.62 177 ASP A CA 1
ATOM 1361 C C . ASP A 1 177 ? -11.438 -12.190 -1.904 1.00 92.62 177 ASP A C 1
ATOM 1363 O O . ASP A 1 177 ? -11.978 -12.617 -0.880 1.00 92.62 177 ASP A O 1
ATOM 1367 N N . VAL A 1 178 ? -11.730 -11.000 -2.425 1.00 90.44 178 VAL A N 1
ATOM 1368 C CA . VAL A 1 178 ? -12.721 -10.062 -1.880 1.00 90.44 178 VAL A CA 1
ATOM 1369 C C . VAL A 1 178 ? -13.863 -9.777 -2.859 1.00 90.44 178 VAL A C 1
ATOM 1371 O O . VAL A 1 178 ? -14.684 -8.905 -2.582 1.00 90.44 178 VAL A O 1
ATOM 1374 N N . SER A 1 179 ? -13.952 -10.515 -3.971 1.00 86.31 179 SER A N 1
ATOM 1375 C CA . SER A 1 179 ? -14.995 -10.362 -4.998 1.00 86.31 179 SER A CA 1
ATOM 1376 C C . SER A 1 179 ? -16.415 -10.403 -4.415 1.00 86.31 179 SER A C 1
ATOM 1378 O O . SER A 1 179 ? -17.244 -9.545 -4.716 1.00 86.31 179 SER A O 1
ATOM 1380 N N . SER A 1 180 ? -16.675 -11.327 -3.487 1.00 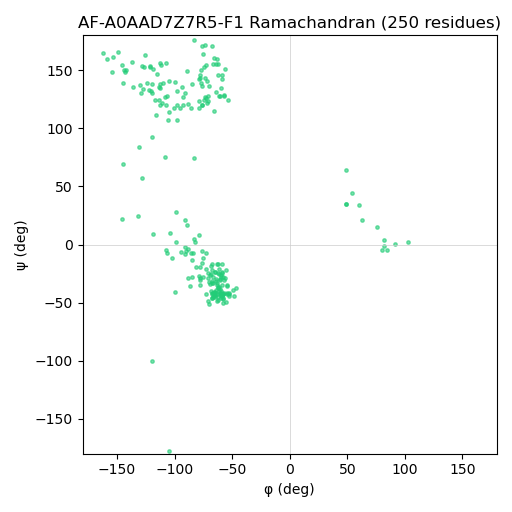87.50 180 SER A N 1
ATOM 1381 C CA . SER A 1 180 ? -17.962 -11.456 -2.785 1.00 87.50 180 SER A CA 1
ATOM 1382 C C . SER A 1 180 ? -18.280 -10.300 -1.830 1.00 87.50 180 SER A C 1
ATOM 1384 O O . SER A 1 180 ? -19.438 -10.102 -1.469 1.00 87.50 180 SER A O 1
ATOM 1386 N N . GLN A 1 181 ? -17.277 -9.518 -1.421 1.00 87.62 181 GLN A N 1
ATOM 1387 C CA . GLN A 1 181 ? -17.436 -8.403 -0.482 1.00 87.62 181 GLN A CA 1
ATOM 1388 C C . GLN A 1 181 ? -17.744 -7.070 -1.176 1.00 87.62 181 GLN A C 1
ATOM 1390 O O . GLN A 1 181 ? -17.951 -6.070 -0.490 1.00 87.62 181 GLN A O 1
ATOM 1395 N N . LEU A 1 182 ? -17.720 -7.024 -2.512 1.00 86.19 182 LEU A N 1
ATOM 1396 C CA . LEU A 1 182 ? -17.827 -5.791 -3.299 1.00 86.19 182 LEU A CA 1
ATOM 1397 C C . LEU A 1 182 ? -18.918 -5.909 -4.372 1.00 86.19 182 LEU A C 1
ATOM 1399 O O . LEU A 1 182 ? -18.637 -5.755 -5.565 1.00 86.19 182 LEU A O 1
ATOM 1403 N N . PRO A 1 183 ? -20.173 -6.196 -3.980 1.00 85.69 183 PRO A N 1
ATOM 1404 C CA . PRO A 1 183 ? -21.252 -6.344 -4.943 1.00 85.69 183 PRO A CA 1
ATOM 1405 C C . PRO A 1 183 ? -21.447 -5.041 -5.731 1.00 85.69 183 PRO A C 1
ATOM 1407 O O . PRO A 1 183 ? -21.595 -3.964 -5.158 1.00 85.69 183 PRO A O 1
ATOM 1410 N N . GLY A 1 184 ? -21.442 -5.143 -7.062 1.00 87.56 184 GLY A N 1
ATOM 1411 C CA . GLY A 1 184 ? -21.678 -4.013 -7.968 1.00 87.56 184 GLY A CA 1
ATOM 1412 C C . GLY A 1 184 ? -20.456 -3.142 -8.285 1.00 87.56 184 GLY A C 1
ATOM 1413 O O . GLY A 1 184 ? -20.559 -2.255 -9.138 1.00 87.56 184 GLY A O 1
ATO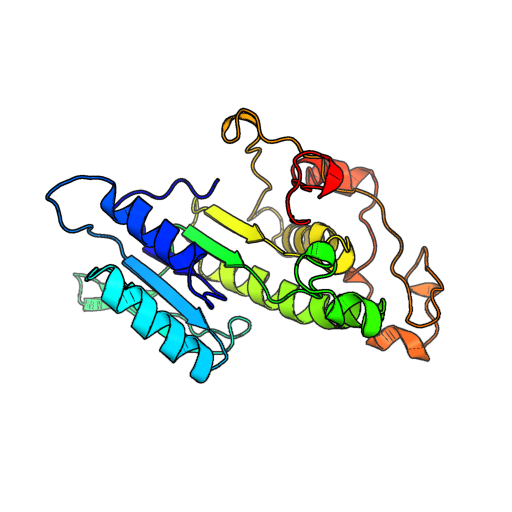M 1414 N N . LEU A 1 185 ? -19.295 -3.395 -7.669 1.00 89.69 185 LEU A N 1
ATOM 1415 C CA . LEU A 1 185 ? -18.048 -2.750 -8.076 1.00 89.69 185 LEU A CA 1
ATOM 1416 C C . LEU A 1 185 ? -17.577 -3.350 -9.407 1.00 89.69 185 LEU A C 1
ATOM 1418 O O . LEU A 1 185 ? -17.417 -4.564 -9.524 1.00 89.69 185 LEU A O 1
ATOM 1422 N N . LYS A 1 186 ? -17.334 -2.505 -10.410 1.00 92.06 186 LYS A N 1
ATOM 1423 C CA . LYS A 1 186 ? -16.712 -2.918 -11.670 1.00 92.06 186 LYS A CA 1
ATOM 1424 C C . LYS A 1 186 ? -15.210 -2.719 -11.553 1.00 92.06 186 LYS A C 1
ATOM 1426 O O . LYS A 1 186 ? -14.744 -1.630 -11.232 1.00 92.06 186 LYS A O 1
ATOM 1431 N N . TYR A 1 187 ? -14.471 -3.775 -11.838 1.00 93.50 187 TYR A N 1
ATOM 1432 C CA . TYR A 1 187 ? -13.019 -3.772 -11.811 1.00 93.50 187 TYR A CA 1
ATOM 1433 C C . TYR A 1 187 ? -12.476 -4.756 -12.844 1.00 93.50 187 TYR A C 1
ATOM 1435 O O . TYR A 1 187 ? -13.214 -5.592 -13.372 1.00 93.50 187 TYR A O 1
ATOM 1443 N N . ILE A 1 188 ? -11.183 -4.653 -13.135 1.00 94.38 188 ILE A N 1
ATOM 1444 C CA . ILE A 1 188 ? -10.433 -5.703 -13.826 1.00 94.38 188 ILE A CA 1
ATOM 1445 C C . ILE A 1 188 ? -9.486 -6.395 -12.845 1.00 94.38 188 ILE A C 1
ATOM 1447 O O . ILE A 1 188 ? -9.092 -5.823 -11.826 1.00 94.38 188 ILE A O 1
ATOM 1451 N N . HIS A 1 189 ? -9.126 -7.632 -13.160 1.00 94.94 189 HIS A N 1
ATOM 1452 C CA . HIS A 1 189 ? -8.159 -8.397 -12.383 1.00 94.94 189 HIS A CA 1
ATOM 1453 C C . HIS A 1 189 ? -6.751 -7.799 -12.467 1.00 94.94 189 HIS A C 1
ATOM 1455 O O . HIS A 1 189 ? -6.400 -7.117 -13.435 1.00 94.94 189 HIS A O 1
ATOM 1461 N N . GLY A 1 190 ? -5.950 -8.085 -11.441 1.00 94.19 190 GLY A N 1
ATOM 1462 C CA . GLY A 1 190 ? -4.539 -7.734 -11.387 1.00 94.19 190 GLY A CA 1
ATOM 1463 C C . GLY A 1 190 ? -3.747 -8.285 -12.567 1.00 94.19 190 GLY A C 1
ATOM 1464 O O . GLY A 1 190 ? -4.072 -9.335 -13.131 1.00 94.19 190 GLY A O 1
ATOM 1465 N N . LEU A 1 191 ? -2.688 -7.569 -12.928 1.00 95.62 191 LEU A N 1
ATOM 1466 C CA . LEU A 1 191 ? -1.791 -7.965 -14.004 1.00 95.62 191 LEU A CA 1
ATOM 1467 C C . LEU A 1 191 ? -0.822 -9.056 -13.534 1.00 95.62 191 LEU A C 1
ATOM 1469 O O . LEU A 1 191 ? -0.327 -9.040 -12.411 1.00 95.62 191 LEU A O 1
ATOM 1473 N N . SER A 1 192 ? -0.516 -9.995 -14.424 1.00 94.56 192 SER A N 1
ATOM 1474 C CA . SER A 1 192 ? 0.527 -11.012 -14.224 1.00 94.56 192 SER A CA 1
ATOM 1475 C C . SER A 1 192 ? 1.784 -10.752 -15.053 1.00 94.56 192 SER A C 1
ATOM 1477 O O . SER A 1 192 ? 2.764 -11.477 -14.923 1.00 94.56 192 SER A O 1
ATOM 1479 N N . HIS A 1 193 ? 1.739 -9.756 -15.936 1.00 95.12 193 HIS A N 1
ATOM 1480 C CA . HIS A 1 193 ? 2.819 -9.409 -16.845 1.00 95.12 193 HIS A CA 1
ATOM 1481 C C . HIS A 1 193 ? 2.860 -7.892 -17.052 1.00 95.12 193 HIS A C 1
ATOM 1483 O O . HIS A 1 193 ? 1.813 -7.251 -17.167 1.00 95.12 193 HIS A O 1
ATOM 1489 N N . TRP A 1 194 ? 4.066 -7.330 -17.079 1.00 96.00 194 TRP A N 1
ATOM 1490 C CA . TRP A 1 194 ? 4.346 -5.915 -17.320 1.00 96.00 194 TRP A CA 1
ATOM 1491 C C . TRP A 1 194 ? 5.818 -5.740 -17.706 1.00 96.00 194 TRP A C 1
ATOM 1493 O O . TRP A 1 194 ? 6.633 -6.627 -17.461 1.00 96.00 194 TRP A O 1
ATOM 1503 N N . LEU A 1 195 ? 6.163 -4.579 -18.264 1.00 96.06 195 LEU A N 1
ATOM 1504 C CA . LEU A 1 195 ? 7.531 -4.246 -18.661 1.00 96.06 195 LEU A CA 1
ATOM 1505 C C . LEU A 1 195 ? 8.046 -3.064 -17.834 1.00 96.06 195 LEU A C 1
ATOM 1507 O O . LEU A 1 195 ? 7.553 -1.939 -18.005 1.00 96.06 195 LEU A O 1
ATOM 1511 N N . PRO A 1 196 ? 9.031 -3.272 -16.940 1.00 96.44 196 PRO A N 1
ATOM 1512 C CA . PRO A 1 196 ? 9.734 -2.167 -16.311 1.00 96.44 196 PRO A CA 1
ATOM 1513 C C . PRO A 1 196 ? 10.297 -1.220 -17.370 1.00 96.44 196 PRO A C 1
ATOM 1515 O O . PRO A 1 196 ? 11.014 -1.640 -18.275 1.00 96.44 196 PRO A O 1
ATOM 1518 N N . THR A 1 197 ? 9.937 0.060 -17.279 1.00 95.81 197 THR A N 1
ATOM 1519 C CA . THR A 1 197 ? 10.217 1.047 -18.328 1.00 95.81 197 THR A CA 1
ATOM 1520 C C . THR A 1 197 ? 11.076 2.181 -17.777 1.00 95.81 197 THR A C 1
ATOM 1522 O O . THR A 1 197 ? 10.805 2.724 -16.704 1.00 95.81 197 THR A O 1
ATOM 1525 N N . SER A 1 198 ? 12.136 2.539 -18.504 1.00 94.94 198 SER A N 1
ATOM 1526 C CA . SER A 1 198 ? 13.045 3.641 -18.156 1.00 94.94 198 SER A CA 1
ATOM 1527 C C . SER A 1 198 ? 12.436 5.007 -18.461 1.00 94.94 198 SER A C 1
ATOM 1529 O O . SER A 1 198 ? 11.400 5.109 -19.122 1.00 94.94 198 SER A O 1
ATOM 1531 N N . ARG A 1 199 ? 13.093 6.082 -18.006 1.00 92.12 199 ARG A N 1
ATOM 1532 C CA . ARG A 1 199 ? 12.662 7.462 -18.285 1.00 92.12 199 ARG A CA 1
ATOM 1533 C C . ARG A 1 199 ? 12.613 7.789 -19.782 1.00 92.12 199 ARG A C 1
ATOM 1535 O O . ARG A 1 199 ? 11.784 8.597 -20.182 1.00 92.12 199 ARG A O 1
ATOM 1542 N N . ASP A 1 200 ? 13.440 7.122 -20.587 1.00 93.44 200 ASP A N 1
ATOM 1543 C CA . ASP A 1 200 ? 13.476 7.257 -22.051 1.00 93.44 200 ASP A CA 1
ATOM 1544 C C . ASP A 1 200 ? 12.345 6.464 -22.747 1.00 93.44 200 ASP A C 1
ATOM 1546 O O . ASP A 1 200 ? 12.351 6.326 -23.966 1.00 93.44 200 ASP A O 1
ATOM 1550 N N . LEU A 1 201 ? 11.388 5.913 -21.986 1.00 93.81 201 LEU A N 1
ATOM 1551 C CA . LEU A 1 201 ? 10.279 5.077 -22.469 1.00 93.81 201 LEU A CA 1
ATOM 1552 C C . LEU A 1 201 ? 10.711 3.758 -23.135 1.00 93.81 201 LEU A C 1
ATOM 1554 O O . LEU A 1 201 ? 9.936 3.136 -23.855 1.00 93.81 201 LEU A O 1
ATOM 1558 N N . VAL A 1 202 ? 11.928 3.293 -22.843 1.00 96.06 202 VAL A N 1
ATOM 1559 C CA . VAL A 1 202 ? 12.396 1.953 -23.226 1.00 96.06 202 VAL A CA 1
ATOM 1560 C C . VAL A 1 202 ? 12.019 0.958 -22.131 1.00 96.06 202 VAL A C 1
ATOM 1562 O O . VAL A 1 202 ? 12.426 1.150 -20.978 1.00 96.06 202 VAL A O 1
ATOM 1565 N N . GLY A 1 203 ? 11.235 -0.061 -22.492 1.00 95.94 203 GLY A N 1
ATOM 1566 C CA . GLY A 1 203 ? 10.867 -1.197 -21.643 1.00 95.94 203 GLY A CA 1
ATOM 1567 C C . GLY A 1 203 ? 11.869 -2.346 -21.752 1.00 95.94 203 GLY A C 1
ATOM 1568 O O . GLY A 1 203 ? 12.465 -2.534 -22.809 1.00 95.94 203 GLY A O 1
ATOM 1569 N N . TYR A 1 204 ? 12.040 -3.107 -20.671 1.00 96.69 204 TYR A N 1
ATOM 1570 C CA . TYR A 1 204 ? 12.986 -4.226 -20.598 1.00 96.69 204 TYR A CA 1
ATOM 1571 C C . TYR A 1 204 ? 12.270 -5.517 -20.195 1.00 96.69 204 TYR A C 1
ATOM 1573 O O . TYR A 1 204 ? 11.415 -5.495 -19.307 1.00 96.69 204 TYR A O 1
ATOM 1581 N N . GLU A 1 205 ? 12.627 -6.633 -20.833 1.00 95.31 205 GLU A N 1
ATOM 1582 C CA . GLU A 1 205 ? 12.078 -7.962 -20.520 1.00 95.31 205 GLU A CA 1
ATOM 1583 C C . GLU A 1 205 ? 12.857 -8.662 -19.399 1.00 95.31 205 GLU A C 1
ATOM 1585 O O . GLU A 1 205 ? 12.251 -9.319 -18.551 1.00 95.31 205 GLU A O 1
ATOM 1590 N N . SER A 1 206 ? 14.181 -8.470 -19.352 1.00 95.25 206 SER A N 1
ATOM 1591 C CA . SER A 1 206 ? 15.058 -8.946 -18.280 1.00 95.25 206 SER A CA 1
ATOM 1592 C C . SER A 1 206 ? 15.808 -7.795 -17.610 1.00 95.25 206 SER A C 1
ATOM 1594 O O . SER A 1 206 ? 16.073 -6.756 -18.217 1.00 95.25 206 SER A O 1
ATOM 1596 N N . TYR A 1 207 ? 16.189 -7.991 -16.345 1.00 96.06 207 TYR A N 1
ATOM 1597 C CA . TYR A 1 207 ? 17.080 -7.065 -15.645 1.00 96.06 207 TYR A CA 1
ATOM 1598 C C . TYR A 1 207 ? 18.468 -7.005 -16.295 1.00 96.06 207 TYR A C 1
ATOM 1600 O O . TYR A 1 207 ? 19.091 -5.946 -16.296 1.00 96.06 207 TYR A O 1
ATOM 1608 N N . ASP A 1 208 ? 18.923 -8.110 -16.889 1.00 96.44 208 ASP A N 1
ATOM 1609 C CA . ASP A 1 208 ? 20.235 -8.192 -17.542 1.00 96.44 208 ASP A CA 1
ATOM 1610 C C . ASP A 1 208 ? 20.339 -7.265 -18.766 1.00 96.44 208 ASP A C 1
ATOM 1612 O O . ASP A 1 208 ? 21.430 -6.815 -19.114 1.00 96.44 208 ASP A O 1
ATOM 1616 N N . ASP A 1 209 ? 19.200 -6.909 -19.369 1.00 96.25 209 ASP A N 1
ATOM 1617 C CA . ASP A 1 209 ? 19.125 -5.992 -20.510 1.00 96.25 209 ASP A CA 1
ATOM 1618 C C . ASP A 1 209 ? 19.117 -4.513 -20.087 1.00 96.25 209 ASP A C 1
ATOM 1620 O O . ASP A 1 209 ? 19.168 -3.622 -20.938 1.00 96.25 209 ASP A O 1
ATOM 1624 N N . VAL A 1 210 ? 19.026 -4.221 -18.783 1.00 96.81 210 VAL A N 1
ATOM 1625 C CA . VAL A 1 210 ? 18.921 -2.853 -18.264 1.00 96.81 210 VAL A CA 1
ATOM 1626 C C . VAL A 1 210 ? 20.305 -2.186 -18.264 1.00 96.81 210 VAL A C 1
ATOM 1628 O O . VAL A 1 210 ? 21.188 -2.595 -17.501 1.00 96.81 210 VAL A O 1
ATOM 1631 N N . PRO A 1 211 ? 20.506 -1.093 -19.031 1.00 96.62 211 PRO A N 1
ATOM 1632 C CA . PRO A 1 211 ? 21.764 -0.356 -19.038 1.00 96.62 211 PRO A CA 1
ATOM 1633 C C . PRO A 1 211 ? 22.120 0.166 -17.646 1.00 96.62 211 PRO A C 1
ATOM 1635 O O . PRO A 1 211 ? 21.241 0.625 -16.917 1.00 96.62 211 PRO A O 1
ATOM 1638 N N . GLU A 1 212 ? 23.412 0.206 -17.315 1.00 95.94 212 GLU A N 1
ATOM 1639 C CA . GLU A 1 212 ? 23.924 0.630 -16.000 1.00 95.94 212 GLU A CA 1
ATOM 1640 C C . GLU A 1 212 ? 23.331 1.971 -15.523 1.00 95.94 212 GLU A C 1
ATOM 1642 O O . GLU A 1 212 ? 22.925 2.103 -14.367 1.00 95.94 212 GLU A O 1
ATOM 1647 N N . LYS A 1 213 ? 23.144 2.935 -16.441 1.00 95.25 213 LYS A N 1
ATOM 1648 C CA . LYS A 1 213 ? 22.506 4.235 -16.150 1.00 95.25 213 LYS A CA 1
ATOM 1649 C C . LYS A 1 213 ? 21.100 4.126 -15.538 1.00 95.25 213 LYS A C 1
ATOM 1651 O O . LYS A 1 213 ? 20.691 5.012 -14.791 1.00 95.25 213 LYS A O 1
ATOM 1656 N N . TRP A 1 214 ? 20.359 3.061 -15.850 1.00 95.19 214 TRP A N 1
ATOM 1657 C CA . TRP A 1 214 ? 18.981 2.836 -15.409 1.00 95.19 214 TRP A CA 1
ATOM 1658 C C . TRP A 1 214 ? 18.856 1.836 -14.265 1.00 95.19 214 TRP A C 1
ATOM 1660 O O . TRP A 1 214 ? 17.803 1.799 -13.631 1.00 95.19 214 TRP A O 1
ATOM 1670 N N . GLN A 1 215 ? 19.912 1.091 -13.931 1.00 93.44 215 GLN A N 1
ATOM 1671 C CA . GLN A 1 215 ? 19.879 0.075 -12.872 1.00 93.44 215 GLN A CA 1
ATOM 1672 C C . GLN A 1 215 ? 19.603 0.658 -11.481 1.00 93.44 215 GLN A C 1
ATOM 1674 O O . GLN A 1 215 ? 19.223 -0.069 -10.567 1.00 93.44 215 GLN A O 1
ATOM 1679 N N . THR A 1 216 ? 19.763 1.975 -11.292 1.00 91.25 216 THR A N 1
ATOM 1680 C CA . THR A 1 216 ? 19.368 2.650 -10.046 1.00 91.25 216 THR A CA 1
ATOM 1681 C C . THR A 1 216 ? 17.856 2.839 -9.905 1.00 91.25 216 THR A C 1
ATOM 1683 O O . THR A 1 216 ? 17.342 2.861 -8.783 1.00 91.25 216 THR A O 1
ATOM 1686 N N . GLN A 1 217 ? 17.155 2.944 -11.034 1.00 91.44 217 GLN A N 1
ATOM 1687 C CA . GLN A 1 217 ? 15.715 3.179 -11.118 1.00 91.44 217 GLN A CA 1
ATOM 1688 C C . GLN A 1 217 ? 14.949 1.886 -11.376 1.00 91.44 217 GLN A C 1
ATOM 1690 O O . GLN A 1 217 ? 13.904 1.678 -10.779 1.00 91.44 217 GLN A O 1
ATOM 1695 N N . ILE A 1 218 ? 15.465 1.015 -12.239 1.00 95.75 218 ILE A N 1
ATOM 1696 C CA . ILE A 1 218 ? 14.885 -0.291 -12.542 1.00 95.75 218 ILE A CA 1
ATOM 1697 C C . ILE A 1 218 ? 15.674 -1.331 -11.760 1.00 95.75 218 ILE A C 1
ATOM 1699 O O . ILE A 1 218 ? 16.877 -1.471 -11.949 1.00 95.75 218 ILE A O 1
ATOM 1703 N N . ARG A 1 219 ? 15.001 -2.036 -10.853 1.00 95.19 219 ARG A N 1
ATOM 1704 C CA . ARG A 1 219 ? 15.603 -3.031 -9.959 1.00 95.19 219 ARG A CA 1
ATOM 1705 C C . ARG A 1 219 ? 15.110 -4.435 -10.312 1.00 95.19 219 ARG A C 1
ATOM 1707 O O . ARG A 1 219 ? 13.993 -4.555 -10.810 1.00 95.19 219 ARG A O 1
ATOM 1714 N N . PRO A 1 220 ? 15.859 -5.502 -9.984 1.00 95.25 220 PRO A N 1
ATOM 1715 C CA . PRO A 1 220 ? 15.449 -6.873 -10.297 1.00 95.25 220 PRO A CA 1
ATOM 1716 C C . PRO A 1 220 ? 14.055 -7.238 -9.762 1.00 95.25 220 PRO A C 1
ATOM 1718 O O . PRO A 1 220 ? 13.295 -7.937 -10.421 1.00 95.25 220 PRO A O 1
ATOM 1721 N N . GLN A 1 221 ? 13.675 -6.713 -8.592 1.00 94.56 221 GLN A N 1
ATOM 1722 C CA . GLN A 1 221 ? 12.391 -7.012 -7.943 1.00 94.56 221 GLN A CA 1
ATOM 1723 C C . GLN A 1 221 ? 11.178 -6.362 -8.633 1.00 94.56 221 GLN A C 1
ATOM 1725 O O . GLN A 1 221 ? 10.043 -6.632 -8.252 1.00 94.56 221 GLN A O 1
ATOM 1730 N N . MET A 1 222 ? 11.405 -5.494 -9.623 1.00 96.44 222 MET A N 1
ATOM 1731 C CA . MET A 1 222 ? 10.345 -4.824 -10.379 1.00 96.44 222 MET A CA 1
ATOM 1732 C C . MET A 1 222 ? 9.824 -5.663 -11.545 1.00 96.44 222 MET A C 1
ATOM 1734 O O . MET A 1 222 ? 8.798 -5.310 -12.119 1.00 96.44 222 MET A O 1
ATOM 1738 N N . PHE A 1 223 ? 10.522 -6.732 -11.925 1.00 97.31 223 PHE A N 1
ATOM 1739 C CA . PHE A 1 223 ? 10.152 -7.564 -13.066 1.00 97.31 223 PHE A CA 1
ATOM 1740 C C . PHE A 1 223 ? 8.978 -8.495 -12.728 1.00 97.31 223 PHE A C 1
ATOM 1742 O O . PHE A 1 223 ? 8.806 -8.879 -11.565 1.00 97.31 223 PHE A O 1
ATOM 1749 N N . PRO A 1 224 ? 8.143 -8.840 -13.724 1.00 96.56 224 PRO A N 1
ATOM 1750 C CA . PRO A 1 224 ? 6.979 -9.681 -13.503 1.00 96.56 224 PRO A CA 1
ATOM 1751 C C . PRO A 1 224 ? 7.362 -11.095 -13.046 1.00 96.56 224 PRO A C 1
ATOM 1753 O O . PRO A 1 224 ? 8.457 -11.583 -13.338 1.00 96.56 224 PRO A O 1
ATOM 1756 N N . PRO A 1 225 ? 6.454 -11.790 -12.344 1.00 95.75 225 PRO A N 1
ATOM 1757 C CA . PRO A 1 225 ? 6.641 -13.196 -12.019 1.00 95.75 225 PRO A CA 1
ATOM 1758 C C . PRO A 1 225 ? 6.687 -14.070 -13.275 1.00 95.75 225 PRO A C 1
ATOM 1760 O O . PRO A 1 225 ? 6.107 -13.754 -14.314 1.00 95.75 225 PRO A O 1
ATOM 1763 N N . THR A 1 226 ? 7.264 -15.262 -13.132 1.00 94.50 226 THR A N 1
ATOM 1764 C CA . THR A 1 226 ? 7.013 -16.347 -14.087 1.00 94.50 226 THR A CA 1
ATOM 1765 C C . THR A 1 226 ? 5.523 -16.731 -14.080 1.00 94.50 226 THR A C 1
ATOM 1767 O O . THR A 1 226 ? 4.853 -16.562 -13.054 1.00 94.50 226 THR A O 1
ATOM 1770 N N . PRO A 1 227 ? 4.972 -17.307 -15.166 1.00 92.56 227 PRO A N 1
ATOM 1771 C CA . PRO A 1 227 ? 3.569 -17.741 -15.201 1.00 92.56 227 PRO A CA 1
ATOM 1772 C C . PRO A 1 227 ? 3.183 -18.697 -14.058 1.00 92.56 227 PRO A C 1
ATOM 1774 O O . PRO A 1 227 ? 2.080 -18.618 -13.505 1.00 92.56 227 PRO A O 1
ATOM 1777 N N . GLN A 1 228 ? 4.113 -19.569 -13.650 1.00 92.69 228 GLN A N 1
ATOM 1778 C CA . GLN A 1 228 ? 3.936 -20.474 -12.513 1.00 92.69 228 GLN A CA 1
ATOM 1779 C C . GLN A 1 228 ? 3.803 -19.693 -11.200 1.00 92.69 228 GLN A C 1
ATOM 1781 O O . GLN A 1 228 ? 2.891 -19.960 -10.417 1.00 92.69 228 GLN A O 1
ATOM 1786 N N . ASN A 1 229 ? 4.660 -18.689 -10.978 1.00 93.12 229 ASN A N 1
ATOM 1787 C CA . ASN A 1 229 ? 4.599 -17.847 -9.784 1.00 93.12 229 ASN A CA 1
ATOM 1788 C C . ASN A 1 229 ? 3.349 -16.958 -9.773 1.00 93.12 229 ASN A C 1
ATOM 1790 O O . ASN A 1 229 ? 2.708 -16.840 -8.732 1.00 93.12 229 ASN A O 1
ATOM 1794 N N . ALA A 1 230 ? 2.951 -16.388 -10.914 1.00 91.88 230 ALA A N 1
ATOM 1795 C CA . ALA A 1 230 ? 1.732 -15.584 -11.017 1.00 91.88 230 ALA A CA 1
ATOM 1796 C C . ALA A 1 230 ? 0.488 -16.370 -10.569 1.00 91.88 230 ALA A C 1
ATOM 1798 O O . ALA A 1 230 ? -0.359 -15.848 -9.838 1.00 91.88 230 ALA A O 1
ATOM 1799 N N . THR A 1 231 ? 0.419 -17.646 -10.966 1.00 92.56 231 THR A N 1
ATOM 1800 C CA . THR A 1 231 ? -0.652 -18.569 -10.570 1.00 92.56 231 THR A CA 1
ATOM 1801 C C . THR A 1 231 ? -0.532 -18.955 -9.097 1.00 92.56 231 THR A C 1
ATOM 1803 O O . THR A 1 231 ? -1.500 -18.819 -8.354 1.00 92.56 231 THR A O 1
ATOM 1806 N N . LYS A 1 232 ? 0.667 -19.355 -8.643 1.00 94.62 232 LYS A N 1
ATOM 1807 C CA . LYS A 1 232 ? 0.951 -19.715 -7.241 1.00 94.62 232 LYS A CA 1
ATOM 1808 C C . LYS A 1 232 ? 0.519 -18.617 -6.264 1.00 94.62 232 LYS A C 1
ATOM 1810 O O . LY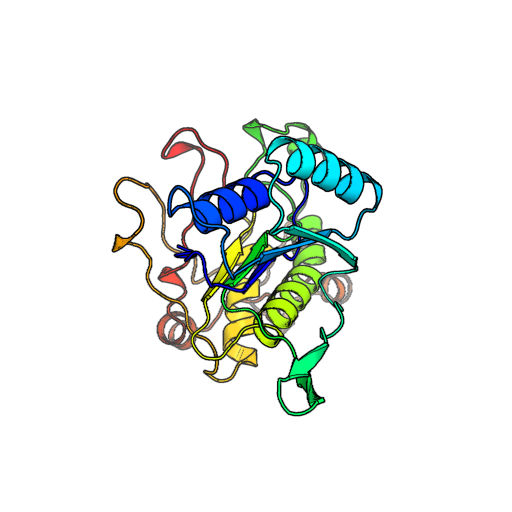S A 1 232 ? -0.078 -18.909 -5.232 1.00 94.62 232 LYS A O 1
ATOM 1815 N N . TYR A 1 233 ? 0.819 -17.363 -6.594 1.00 95.56 233 TYR A N 1
ATOM 1816 C CA . TYR A 1 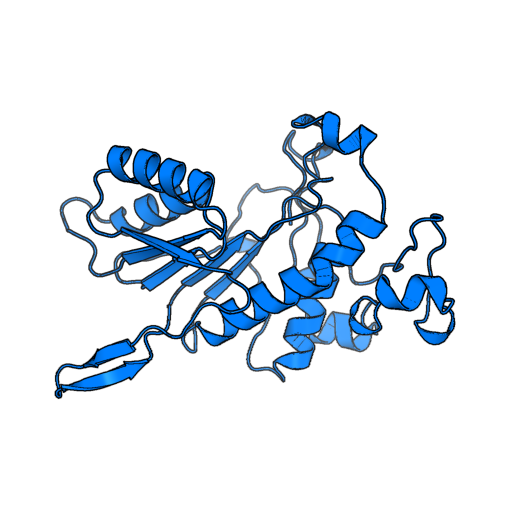233 ? 0.553 -16.208 -5.738 1.00 95.56 233 TYR A CA 1
ATOM 1817 C C . TYR A 1 233 ? -0.811 -15.552 -5.983 1.00 95.56 233 TYR A C 1
ATOM 1819 O O . TYR A 1 233 ? -1.178 -14.642 -5.247 1.00 95.56 233 TYR A O 1
ATOM 1827 N N . ASN A 1 234 ? -1.592 -16.040 -6.953 1.00 95.81 234 ASN A N 1
ATOM 1828 C CA . ASN A 1 234 ? -2.933 -15.551 -7.272 1.00 95.81 234 ASN A CA 1
ATOM 1829 C C . ASN A 1 234 ? -3.002 -14.035 -7.546 1.00 95.81 234 ASN A C 1
ATOM 1831 O O . ASN A 1 234 ? -3.925 -13.371 -7.075 1.00 95.81 234 ASN A O 1
ATOM 1835 N N . LEU A 1 235 ? -2.067 -13.474 -8.325 1.00 94.94 235 LEU A N 1
ATOM 1836 C CA . LEU A 1 235 ? -2.035 -12.020 -8.592 1.00 94.94 235 LEU A CA 1
ATOM 1837 C C . LEU A 1 235 ? -3.315 -11.478 -9.253 1.00 94.94 235 LEU A C 1
ATOM 1839 O O . LEU A 1 235 ? -3.660 -10.316 -9.066 1.00 94.94 235 LEU A O 1
ATOM 1843 N N . HIS A 1 236 ? -4.080 -12.328 -9.945 1.00 94.31 236 HIS A N 1
ATOM 1844 C CA . HIS A 1 236 ? -5.398 -11.978 -10.487 1.00 94.31 236 HIS A CA 1
ATOM 1845 C C . HIS A 1 236 ? -6.410 -11.526 -9.412 1.00 94.31 236 HIS A C 1
ATOM 1847 O O . HIS A 1 236 ? -7.433 -10.931 -9.749 1.00 94.31 236 HIS A O 1
ATOM 1853 N N . ARG A 1 237 ? -6.157 -11.814 -8.125 1.00 95.38 237 ARG A N 1
ATOM 1854 C CA . ARG A 1 237 ? -6.988 -11.362 -6.996 1.00 95.38 237 ARG A CA 1
ATOM 1855 C C . ARG A 1 237 ? -6.781 -9.892 -6.645 1.00 95.38 237 ARG A C 1
ATOM 1857 O O . ARG A 1 237 ? -7.614 -9.337 -5.936 1.00 95.38 237 ARG A O 1
ATOM 1864 N N . CYS A 1 238 ? -5.710 -9.258 -7.125 1.00 95.31 238 CYS A N 1
ATOM 1865 C CA . CYS A 1 238 ? -5.607 -7.804 -7.068 1.00 95.31 238 CYS A CA 1
ATOM 1866 C C . CYS A 1 238 ? -6.737 -7.183 -7.901 1.00 95.31 238 CYS A C 1
ATOM 1868 O O . CYS A 1 238 ? -7.162 -7.740 -8.916 1.00 95.31 238 CYS A O 1
ATOM 1870 N N . ILE A 1 239 ? -7.237 -6.038 -7.453 1.00 94.88 239 ILE A N 1
ATOM 1871 C CA . ILE A 1 239 ? -8.393 -5.365 -8.041 1.00 94.88 239 ILE A CA 1
ATOM 1872 C C . ILE A 1 239 ? -7.904 -4.063 -8.647 1.00 94.88 239 ILE A C 1
ATOM 1874 O O . ILE A 1 239 ? -7.309 -3.255 -7.954 1.00 94.88 239 ILE A O 1
ATOM 1878 N N . ARG A 1 240 ? -8.166 -3.844 -9.934 1.00 94.75 240 ARG A N 1
ATOM 1879 C CA . ARG A 1 240 ? -7.864 -2.577 -10.606 1.00 94.75 240 ARG A CA 1
ATOM 1880 C C . ARG A 1 240 ? -9.167 -1.901 -10.986 1.00 94.75 240 ARG A C 1
ATOM 1882 O O . ARG A 1 240 ? -9.951 -2.443 -11.766 1.00 94.75 240 ARG A O 1
ATOM 1889 N N . ILE A 1 241 ? -9.381 -0.703 -10.466 1.00 93.81 241 ILE A N 1
ATOM 1890 C CA . ILE A 1 241 ? -10.540 0.129 -10.778 1.00 93.81 241 ILE A CA 1
ATOM 1891 C C . ILE A 1 241 ? -10.111 1.127 -11.846 1.00 93.81 241 ILE A C 1
ATOM 1893 O O . ILE A 1 241 ? -9.189 1.918 -11.633 1.00 93.81 241 ILE A O 1
ATOM 1897 N N . LEU A 1 242 ? -10.768 1.089 -13.006 1.00 91.75 242 LEU A N 1
ATOM 1898 C CA . LEU A 1 242 ? -10.448 1.985 -14.115 1.00 91.75 242 LEU A CA 1
ATOM 1899 C C . LEU A 1 242 ? -11.433 3.159 -14.177 1.00 91.75 242 LEU A C 1
ATOM 1901 O O . LEU A 1 242 ? -12.642 2.938 -14.068 1.00 91.75 242 LEU A O 1
ATOM 1905 N N . PRO A 1 243 ? -10.962 4.391 -14.461 1.00 89.00 243 PRO A N 1
ATOM 1906 C CA . PRO A 1 243 ? -11.823 5.574 -14.481 1.00 89.00 243 PRO A CA 1
ATOM 1907 C C . PRO A 1 243 ? -13.072 5.440 -15.362 1.00 89.00 243 PRO A C 1
ATOM 1909 O O . PRO A 1 243 ? -14.167 5.835 -14.970 1.00 89.00 243 PRO A O 1
ATOM 1912 N N . HIS A 1 244 ? -12.927 4.841 -16.546 1.00 88.62 244 HIS A N 1
ATOM 1913 C CA . HIS A 1 244 ? -14.000 4.735 -17.538 1.00 88.62 244 HIS A CA 1
ATOM 1914 C C . HIS A 1 244 ? -15.068 3.683 -17.199 1.00 88.62 244 HIS A C 1
ATOM 1916 O O . HIS A 1 244 ? -16.109 3.649 -17.848 1.00 88.62 244 HIS A O 1
ATOM 1922 N N . GLN A 1 245 ? -14.839 2.808 -16.213 1.00 88.25 245 GLN A N 1
ATOM 1923 C CA . GLN A 1 245 ? -15.793 1.742 -15.890 1.00 88.25 245 GLN A CA 1
ATOM 1924 C C . GLN A 1 245 ? -16.990 2.254 -15.077 1.00 88.25 245 GLN A C 1
ATOM 1926 O O . GLN A 1 245 ? -18.104 1.744 -15.248 1.00 88.25 245 GLN A O 1
ATOM 1931 N N . GLN A 1 246 ? -16.767 3.233 -14.190 1.00 87.19 246 GLN A N 1
ATOM 1932 C CA . GLN A 1 246 ? -17.782 3.758 -13.259 1.00 87.19 246 GLN A CA 1
ATOM 1933 C C . GLN A 1 246 ? -17.645 5.264 -12.967 1.00 87.19 246 GLN A C 1
ATOM 1935 O O . GLN A 1 246 ? -18.150 5.734 -11.954 1.00 87.19 246 GLN A O 1
ATOM 1940 N N . ASP A 1 247 ? -16.982 6.023 -13.843 1.00 84.50 247 ASP A N 1
ATOM 1941 C CA . ASP A 1 247 ? -16.768 7.472 -13.691 1.00 84.50 247 ASP A CA 1
ATOM 1942 C C . ASP A 1 247 ? -15.990 7.860 -12.414 1.00 84.50 247 ASP A C 1
ATOM 1944 O O . ASP A 1 247 ? -16.214 8.900 -11.795 1.00 84.50 247 ASP A O 1
ATOM 1948 N N . THR A 1 248 ? -15.043 7.011 -12.006 1.00 84.25 248 THR A N 1
ATOM 1949 C CA . THR A 1 248 ? -14.234 7.184 -10.789 1.00 84.25 248 THR A CA 1
ATOM 1950 C C . THR A 1 248 ? -12.805 7.646 -11.100 1.00 84.25 248 THR A C 1
ATOM 1952 O O . THR A 1 248 ? -12.436 7.900 -12.246 1.00 84.25 248 THR A O 1
ATOM 1955 N N . GLY A 1 249 ? -11.969 7.781 -10.063 1.00 83.88 249 GLY A N 1
ATOM 1956 C CA . GLY A 1 249 ? -1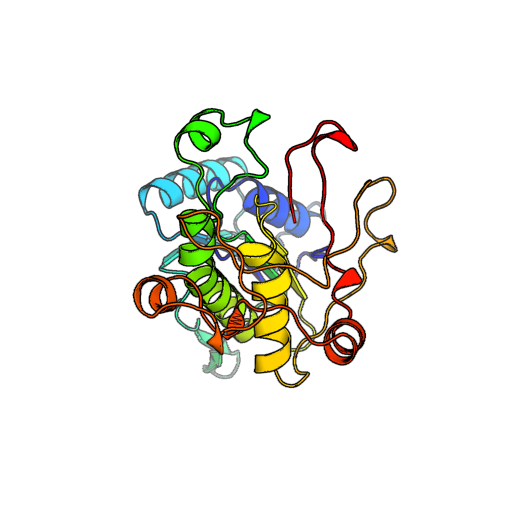0.514 7.763 -10.248 1.00 83.88 249 GLY A CA 1
ATOM 1957 C C . GLY A 1 249 ? -10.009 6.340 -10.504 1.00 83.88 249 GLY A C 1
ATOM 1958 O O . GLY A 1 249 ? -10.726 5.373 -10.244 1.00 83.88 249 GLY A O 1
ATOM 1959 N N . GLY A 1 250 ? -8.782 6.236 -11.003 1.00 87.19 250 GLY A N 1
ATOM 1960 C CA . GLY A 1 250 ? -8.022 4.996 -11.083 1.00 87.19 250 GLY A CA 1
ATOM 1961 C C . GLY A 1 250 ? -7.465 4.622 -9.714 1.00 87.19 250 GLY A C 1
ATOM 1962 O O . GLY A 1 250 ? -6.997 5.494 -8.977 1.00 87.19 250 GLY A O 1
ATOM 1963 N N . PHE A 1 251 ? -7.570 3.344 -9.368 1.00 90.69 251 PHE A N 1
ATOM 1964 C CA . PHE A 1 251 ? -7.201 2.832 -8.052 1.00 90.69 251 PHE A CA 1
ATOM 1965 C C . PHE A 1 251 ? -6.820 1.353 -8.145 1.00 90.69 251 PHE A C 1
ATOM 1967 O O . PHE A 1 251 ? -7.388 0.631 -8.975 1.00 90.69 251 PHE A O 1
ATOM 1974 N N . LEU A 1 252 ? -5.905 0.912 -7.286 1.00 90.69 252 LEU A N 1
ATOM 1975 C CA . LEU A 1 252 ? -5.629 -0.499 -7.015 1.00 90.69 252 LEU A CA 1
ATOM 1976 C C . LEU A 1 252 ? -5.696 -0.763 -5.510 1.00 90.69 252 LEU A C 1
ATOM 1978 O O . LEU A 1 252 ? -5.170 0.080 -4.749 1.00 90.69 252 LEU A O 1
#

Mean predicted aligned error: 4.51 Å

Secondary structure (DSSP, 8-state):
-----TT-EEEETT-TT-HHHHHHHHHHT-STTS--S-EEEEEES-HHHHHHHHHHHHHHT-SSEEEEE--GGGPPPEEEE-TTS-EEEE-EEEEEEE-----GGGTTT-THHHHH--HHHHHHHHHHHHHHHHHHHHTEEEEEEEEEE-S---GGGTHHHHHHHHHHTTTS--PPP-GGGSTT---EEPPS----B-TTS-B-SSGGGS-GGGTTTS-GGGSPPPHHHHHHTTGGGSEEB-HHHHT---B-

Sequence (252 aa):
MLDIKPHHKVLDMCAAPGSKTAQLIEFLHAEDGKVPTGFVIANDVDNNRCYMLVHQAKRLNSPCIIITNHDAAVMPNFTVTDKDGSPSMLKFDRVLCDVPCSGDGTLRKNPDIWLKWNTANGNNLHGIQSRILRRGTEMLTVGGRLVYSTCSLNPLENEAVIYRLLVESEGAVQLVDVSSQLPGLKYIHGLSHWLPTSRDLVGYESYDDVPEKWQTQIRPQMFPPTPQNATKYNLHRCIRILPHQQDTGGFL

Foldseek 3Di:
DQQAELQFAEEELAQPVPPVVLVNQVRNCVDPPDQRNYAYEYEHQDPVSLVSNVVVCVVVVHPRYHYYHDLLLCDDFDWDQDPVRDIDTQAGLEYEAADDALLPLVCVVPVVSVVVDFLLRRLVCLVSSLSNVLSSVVRHDQNGDYDHKYSDPDCLSPVLSVLLNCVVCVPSDAQDACVVVDPPADWFFADQADFRAARVRDTDQAPVPDDPVCCVRDDRSSGGDDPVSCVVRVSRSDTWHHCVPPVDGTMD

Radius of gyration: 19.02 Å; Cα contacts (8 Å, |Δi|>4): 468; chains: 1; bounding box: 48×40×58 Å